Protein AF-0000000072248152 (afdb_homodimer)

Radius of gyration: 20.62 Å; Cα contacts (8 Å, |Δi|>4): 781; chains: 2; bounding box: 46×58×45 Å

Structure (mmCIF, N/CA/C/O backbone):
data_AF-0000000072248152-model_v1
#
loop_
_entity.id
_entity.type
_entity.pdbx_description
1 polymer Isochorismatase
#
loop_
_atom_site.group_PDB
_atom_site.id
_atom_site.type_symbol
_atom_site.label_atom_id
_atom_site.label_alt_id
_atom_site.label_comp_id
_atom_site.label_asym_id
_atom_site.label_entity_id
_atom_site.label_seq_id
_atom_site.pdbx_PDB_ins_code
_atom_site.Cartn_x
_atom_site.Cartn_y
_atom_site.Cartn_z
_atom_site.occupancy
_atom_site.B_iso_or_equiv
_atom_site.auth_seq_id
_atom_site.auth_comp_id
_atom_site.auth_asym_id
_atom_site.auth_atom_id
_atom_site.pdbx_PDB_model_num
ATOM 1 N N . MET A 1 1 ? -16.422 9.117 18.922 1 86.06 1 MET A N 1
ATOM 2 C CA . MET A 1 1 ? -15.109 8.594 18.562 1 86.06 1 MET A CA 1
ATOM 3 C C . MET A 1 1 ? -14.055 9.688 18.609 1 86.06 1 MET A C 1
ATOM 5 O O . MET A 1 1 ? -14.297 10.812 18.156 1 86.06 1 MET A O 1
ATOM 9 N N . LYS A 1 2 ? -12.922 9.43 19.281 1 96.31 2 LYS A N 1
ATOM 10 C CA . LYS A 1 2 ? -11.891 10.453 19.375 1 96.31 2 LYS A CA 1
ATOM 11 C C . LYS A 1 2 ? -11 10.445 18.141 1 96.31 2 LYS A C 1
ATOM 13 O O . LYS A 1 2 ? -10.531 9.391 17.703 1 96.31 2 LYS A O 1
ATOM 18 N N . GLN A 1 3 ? -10.773 11.641 17.609 1 98.06 3 GLN A N 1
ATOM 19 C CA . GLN A 1 3 ? -10.055 11.781 16.344 1 98.06 3 GLN A CA 1
ATOM 20 C C . GLN A 1 3 ? -8.688 12.414 16.562 1 98.06 3 GLN A C 1
ATOM 22 O O . GLN A 1 3 ? -8.492 13.164 17.531 1 98.06 3 GLN A O 1
ATOM 27 N N . ALA A 1 4 ? -7.812 12.094 15.703 1 98.75 4 ALA A N 1
ATOM 28 C CA . ALA A 1 4 ? -6.559 12.828 15.555 1 98.75 4 ALA A CA 1
ATOM 29 C C . ALA A 1 4 ? -6.27 13.133 14.094 1 98.75 4 ALA A C 1
ATOM 31 O O . ALA A 1 4 ? -6.605 12.344 13.203 1 98.75 4 ALA A O 1
ATOM 32 N N . LEU A 1 5 ? -5.711 14.289 13.883 1 98.88 5 LEU A N 1
ATOM 33 C CA . LEU A 1 5 ? -5.184 14.625 12.562 1 98.88 5 LEU A CA 1
ATOM 34 C C . LEU A 1 5 ? -3.746 14.141 12.414 1 98.88 5 LEU A C 1
ATOM 36 O O . LEU A 1 5 ? -2.902 14.406 13.273 1 98.88 5 LEU A O 1
ATOM 40 N N . LEU A 1 6 ? -3.527 13.367 11.445 1 98.94 6 LEU A N 1
ATOM 41 C CA . LEU A 1 6 ? -2.182 12.914 11.117 1 98.94 6 LEU A CA 1
ATOM 42 C C . LEU A 1 6 ? -1.659 13.617 9.867 1 98.94 6 LEU A C 1
ATOM 44 O O . LEU A 1 6 ? -2.248 13.5 8.789 1 98.94 6 LEU A O 1
ATOM 48 N N . VAL A 1 7 ? -0.597 14.367 9.961 1 99 7 VAL A N 1
ATOM 49 C CA . VAL A 1 7 ? 0.037 15.109 8.883 1 99 7 VAL A CA 1
ATOM 50 C C . VAL A 1 7 ? 1.366 14.453 8.516 1 99 7 VAL A C 1
ATOM 52 O O . VAL A 1 7 ? 2.373 14.656 9.195 1 99 7 VAL A O 1
ATOM 55 N N . ILE A 1 8 ? 1.354 13.773 7.387 1 98.94 8 ILE A N 1
ATOM 56 C CA . ILE A 1 8 ? 2.482 12.914 7.055 1 98.94 8 ILE A CA 1
ATOM 57 C C . ILE A 1 8 ? 3.428 13.641 6.105 1 98.94 8 ILE A C 1
ATOM 59 O O . ILE A 1 8 ? 3.061 13.938 4.965 1 98.94 8 ILE A O 1
ATOM 63 N N . ASP A 1 9 ? 4.586 13.906 6.496 1 98.88 9 ASP A N 1
ATOM 64 C CA . ASP A 1 9 ? 5.75 14.242 5.684 1 98.88 9 ASP A CA 1
ATOM 65 C C . ASP A 1 9 ? 5.523 15.539 4.906 1 98.88 9 ASP A C 1
ATOM 67 O O . ASP A 1 9 ? 5.875 15.625 3.727 1 98.88 9 ASP A O 1
ATOM 71 N N . VAL A 1 10 ? 4.844 16.516 5.48 1 98.94 10 VAL A N 1
ATOM 72 C CA . VAL A 1 10 ? 4.773 17.828 4.848 1 98.94 10 VAL A CA 1
ATOM 73 C C . VAL A 1 10 ? 6.07 18.594 5.102 1 98.94 10 VAL A C 1
ATOM 75 O O . VAL A 1 10 ? 6.148 19.406 6.023 1 98.94 10 VAL A O 1
ATOM 78 N N . GLN A 1 11 ? 7.016 18.297 4.242 1 98.94 11 GLN A N 1
ATOM 79 C CA . GLN A 1 11 ? 8.391 18.75 4.445 1 98.94 11 GLN A CA 1
ATOM 80 C C . GLN A 1 11 ? 8.898 19.531 3.24 1 98.94 11 GLN A C 1
ATOM 82 O O . GLN A 1 11 ? 8.406 19.359 2.125 1 98.94 11 GLN A O 1
ATOM 87 N N . ASN A 1 12 ? 9.914 20.281 3.432 1 98.88 12 ASN A N 1
ATOM 88 C CA . ASN A 1 12 ? 10.359 21.281 2.475 1 98.88 12 ASN A CA 1
ATOM 89 C C . ASN A 1 12 ? 10.766 20.641 1.147 1 98.88 12 ASN A C 1
ATOM 91 O O . ASN A 1 12 ? 10.547 21.234 0.083 1 98.88 12 ASN A O 1
ATOM 95 N N . ASP A 1 13 ? 11.344 19.5 1.136 1 98.94 13 ASP A N 1
ATOM 96 C CA . ASP A 1 13 ? 11.867 18.875 -0.077 1 98.94 13 ASP A CA 1
ATOM 97 C C . ASP A 1 13 ? 10.742 18.562 -1.062 1 98.94 13 ASP A C 1
ATOM 99 O O . ASP A 1 13 ? 10.992 18.328 -2.244 1 98.94 13 ASP A O 1
ATOM 103 N N . TYR A 1 14 ? 9.477 18.547 -0.617 1 98.94 14 TYR A N 1
ATOM 104 C CA . TYR A 1 14 ? 8.359 18.203 -1.49 1 98.94 14 TYR A CA 1
ATOM 105 C C . TYR A 1 14 ? 7.816 19.438 -2.195 1 98.94 14 TYR A C 1
ATOM 107 O O . TYR A 1 14 ? 6.93 19.328 -3.049 1 98.94 14 TYR A O 1
ATOM 115 N N . PHE A 1 15 ? 8.32 20.594 -1.873 1 98.81 15 PHE A N 1
ATOM 116 C CA . PHE A 1 15 ? 7.824 21.859 -2.404 1 98.81 15 PHE A CA 1
ATOM 117 C C . PHE A 1 15 ? 8.805 22.438 -3.406 1 98.81 15 PHE A C 1
ATOM 119 O O . PHE A 1 15 ? 9.812 21.812 -3.74 1 98.81 15 PHE A O 1
ATOM 126 N N . LYS A 1 16 ? 8.422 23.609 -3.953 1 98.19 16 LYS A N 1
ATOM 127 C CA . LYS A 1 16 ? 9.219 24.25 -4.992 1 98.19 16 LYS A CA 1
ATOM 128 C C . LYS A 1 16 ? 10.688 24.344 -4.582 1 98.19 16 LYS A C 1
ATOM 130 O O . LYS A 1 16 ? 11 24.766 -3.463 1 98.19 16 LYS A O 1
ATOM 135 N N . ASN A 1 17 ? 11.625 23.891 -5.473 1 97.44 17 ASN A N 1
ATOM 136 C CA . ASN A 1 17 ? 13.07 23.938 -5.301 1 97.44 17 ASN A CA 1
ATOM 137 C C . ASN A 1 17 ? 13.555 22.859 -4.332 1 97.44 17 ASN A C 1
ATOM 139 O O . ASN A 1 17 ? 14.719 22.859 -3.936 1 97.44 17 ASN A O 1
ATOM 143 N N . GLY A 1 18 ? 12.641 22.031 -3.842 1 98.44 18 GLY A N 1
ATOM 144 C CA . GLY A 1 18 ? 13.047 20.891 -3.041 1 98.44 18 GLY A CA 1
ATOM 145 C C . GLY A 1 18 ? 13.625 19.766 -3.869 1 98.44 18 GLY A C 1
ATOM 146 O O . GLY A 1 18 ? 13.469 19.734 -5.09 1 98.44 18 GLY A O 1
ATOM 147 N N . LYS A 1 19 ? 14.211 18.828 -3.264 1 98.38 19 LYS A N 1
ATOM 148 C CA . LYS A 1 19 ? 14.93 17.766 -3.951 1 98.38 19 LYS A CA 1
ATOM 149 C C . LYS A 1 19 ? 13.969 16.703 -4.492 1 98.38 19 LYS A C 1
ATOM 151 O O . LYS A 1 19 ? 14.359 15.844 -5.277 1 98.38 19 LYS A O 1
ATOM 156 N N . MET 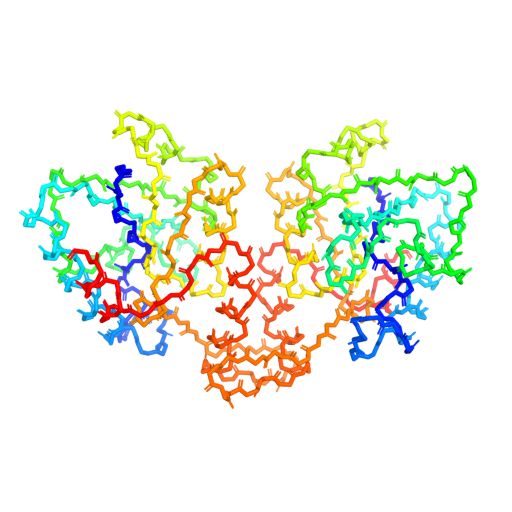A 1 20 ? 12.672 16.797 -4.109 1 98.38 20 MET A N 1
ATOM 157 C CA . MET A 1 20 ? 11.625 15.883 -4.547 1 98.38 20 MET A CA 1
ATOM 158 C C . MET A 1 20 ? 10.305 16.625 -4.754 1 98.38 20 MET A C 1
ATOM 160 O O . MET A 1 20 ? 9.281 16.25 -4.176 1 98.38 20 MET A O 1
ATOM 164 N N . GLU A 1 21 ? 10.344 17.547 -5.59 1 98.62 21 GLU A N 1
ATOM 165 C CA . GLU A 1 21 ? 9.164 18.375 -5.828 1 98.62 21 GLU A CA 1
ATOM 166 C C . GLU A 1 21 ? 7.984 17.531 -6.301 1 98.62 21 GLU A C 1
ATOM 168 O O . GLU A 1 21 ? 8.133 16.688 -7.195 1 98.62 21 GLU A O 1
ATOM 173 N N . LEU A 1 22 ? 6.809 17.75 -5.699 1 98.81 22 LEU A N 1
ATOM 174 C CA . LEU A 1 22 ? 5.578 17.047 -6.062 1 98.81 22 LEU A CA 1
ATOM 175 C C . LEU A 1 22 ? 4.695 17.922 -6.945 1 98.81 22 LEU A C 1
ATOM 177 O O . LEU A 1 22 ? 5.059 19.062 -7.258 1 98.81 22 LEU A O 1
ATOM 181 N N . VAL A 1 23 ? 3.621 17.391 -7.395 1 98.75 23 VAL A N 1
ATOM 182 C CA . VAL A 1 23 ? 2.609 18.125 -8.133 1 98.75 23 VAL A CA 1
ATOM 183 C C . VAL A 1 23 ? 1.479 18.547 -7.195 1 98.75 23 VAL A C 1
ATOM 185 O O . VAL A 1 23 ? 0.836 17.688 -6.578 1 98.75 23 VAL A O 1
ATOM 188 N N . GLY A 1 24 ? 1.277 19.781 -6.941 1 98.31 24 GLY A N 1
ATOM 189 C CA . GLY A 1 24 ? 0.16 20.312 -6.172 1 98.31 24 GLY A CA 1
ATOM 190 C C . GLY A 1 24 ? 0.404 20.281 -4.676 1 98.31 24 GLY A C 1
ATOM 191 O O . GLY A 1 24 ? -0.538 20.156 -3.891 1 98.31 24 GLY A O 1
ATOM 192 N N . PRO A 1 25 ? 1.669 20.328 -4.238 1 98.88 25 PRO A N 1
ATOM 193 C CA . PRO A 1 25 ? 1.894 20.281 -2.791 1 98.88 25 PRO A CA 1
ATOM 194 C C . PRO A 1 25 ? 1.346 21.5 -2.068 1 98.88 25 PRO A C 1
ATOM 196 O O . PRO A 1 25 ? 0.905 21.406 -0.92 1 98.88 25 PRO A O 1
ATOM 199 N N . ASP A 1 26 ? 1.324 22.672 -2.734 1 98.88 26 ASP A N 1
ATOM 200 C CA . ASP A 1 26 ? 0.817 23.891 -2.115 1 98.88 26 ASP A CA 1
ATOM 201 C C . ASP A 1 26 ? -0.694 23.812 -1.91 1 98.88 26 ASP A C 1
ATOM 203 O O . ASP A 1 26 ? -1.213 24.281 -0.895 1 98.88 26 ASP A O 1
ATOM 207 N N . GLN A 1 27 ? -1.378 23.266 -2.867 1 98.75 27 GLN A N 1
ATOM 208 C CA . GLN A 1 27 ? -2.818 23.078 -2.73 1 98.75 27 GLN A CA 1
ATOM 209 C C . GLN A 1 27 ? -3.146 22.125 -1.581 1 98.75 27 GLN A C 1
ATOM 211 O O . GLN A 1 27 ? -4.07 22.375 -0.804 1 98.75 27 GLN A O 1
ATOM 216 N N . ALA A 1 28 ? -2.402 21.047 -1.486 1 98.94 28 ALA A N 1
ATOM 217 C CA . ALA A 1 28 ? -2.584 20.109 -0.38 1 98.94 28 ALA A CA 1
ATOM 218 C C . ALA A 1 28 ? -2.318 20.781 0.961 1 98.94 28 ALA A C 1
ATOM 220 O O . ALA A 1 28 ? -3.074 20.609 1.917 1 98.94 28 ALA A O 1
ATOM 221 N N . LEU A 1 29 ? -1.252 21.578 1.001 1 98.94 29 LEU A N 1
ATOM 222 C CA . LEU A 1 29 ? -0.882 22.297 2.219 1 98.94 29 LEU A CA 1
ATOM 223 C C . LEU A 1 29 ? -1.992 23.25 2.65 1 98.94 29 LEU A C 1
ATOM 225 O O . LEU A 1 29 ? -2.289 23.359 3.842 1 98.94 29 LEU A O 1
ATOM 229 N N . ASP A 1 30 ? -2.586 23.906 1.696 1 98.88 30 ASP A N 1
ATOM 230 C CA . ASP A 1 30 ? -3.68 24.812 2.006 1 98.88 30 ASP A CA 1
ATOM 231 C C . ASP A 1 30 ? -4.828 24.094 2.703 1 98.88 30 ASP A C 1
ATOM 233 O O . ASP A 1 30 ? -5.395 24.594 3.674 1 98.88 30 ASP A O 1
ATOM 237 N N . LYS A 1 31 ? -5.168 22.938 2.229 1 98.94 31 LYS A N 1
ATOM 238 C CA . LYS A 1 31 ? -6.223 22.125 2.844 1 98.94 31 LYS A CA 1
ATOM 239 C C . LYS A 1 31 ? -5.797 21.625 4.223 1 98.94 31 LYS A C 1
ATOM 241 O O . LYS A 1 31 ? -6.605 21.609 5.156 1 98.94 31 LYS A O 1
ATOM 246 N N . ILE A 1 32 ? -4.551 21.266 4.352 1 98.94 32 ILE A N 1
ATOM 247 C CA . ILE A 1 32 ? -4.035 20.781 5.625 1 98.94 32 ILE A CA 1
ATOM 248 C C . ILE A 1 32 ? -4.129 21.891 6.676 1 98.94 32 ILE A C 1
ATOM 250 O O . ILE A 1 32 ? -4.531 21.641 7.812 1 98.94 32 ILE A O 1
ATOM 254 N N . LYS A 1 33 ? -3.797 23.094 6.262 1 98.88 33 LYS A N 1
ATOM 255 C CA . LYS A 1 33 ? -3.873 24.219 7.18 1 98.88 33 LYS A CA 1
ATOM 256 C C . LYS A 1 33 ? -5.305 24.453 7.652 1 98.88 33 LYS A C 1
ATOM 258 O O . LYS A 1 33 ? -5.535 24.797 8.812 1 98.88 33 LYS A O 1
ATOM 263 N N . GLN A 1 34 ? -6.246 24.25 6.77 1 98.81 34 GLN A N 1
ATOM 264 C CA . GLN A 1 34 ? -7.652 24.344 7.156 1 98.81 34 GLN A CA 1
ATOM 265 C C . GLN A 1 34 ? -8.008 23.281 8.188 1 98.81 34 GLN A C 1
ATOM 267 O O . GLN A 1 34 ? -8.711 23.562 9.164 1 98.81 34 GLN A O 1
ATOM 272 N N . LEU A 1 35 ? -7.539 22.109 7.984 1 98.88 35 LEU A N 1
ATOM 273 C CA . LEU A 1 35 ? -7.816 21.016 8.906 1 98.88 35 LEU A CA 1
ATOM 274 C C . LEU A 1 35 ? -7.117 21.234 10.242 1 98.88 35 LEU A C 1
ATOM 276 O O . LEU A 1 35 ? -7.688 20.969 11.305 1 98.88 35 LEU A O 1
ATOM 280 N N . GLU A 1 36 ? -5.883 21.75 10.156 1 98.75 36 GLU A N 1
ATOM 281 C CA . GLU A 1 36 ? -5.191 22.109 11.391 1 98.75 36 GLU A CA 1
ATOM 282 C C . GLU A 1 36 ? -6.004 23.094 12.219 1 98.75 36 GLU A C 1
ATOM 284 O O . GLU A 1 36 ? -6.137 22.938 13.43 1 98.75 36 GLU A O 1
ATOM 289 N N . GLN A 1 37 ? -6.445 24.109 11.531 1 98.38 37 GLN A N 1
ATOM 290 C CA . GLN A 1 37 ? -7.242 25.125 12.219 1 98.38 37 GLN A CA 1
ATOM 291 C C . GLN A 1 37 ? -8.438 24.484 12.922 1 98.38 37 GLN A C 1
ATOM 293 O O . GLN A 1 37 ? -8.711 24.781 14.086 1 98.38 37 GLN A O 1
ATOM 298 N N . TYR A 1 38 ? -9.172 23.641 12.25 1 98.5 38 TYR A N 1
ATOM 299 C CA . TYR A 1 38 ? -10.328 22.953 12.805 1 98.5 38 TYR A CA 1
ATOM 300 C C . TYR A 1 38 ? -9.945 22.141 14.039 1 98.5 38 TYR A C 1
ATOM 302 O O . TYR A 1 38 ? -10.602 22.234 15.078 1 98.5 38 TYR A O 1
ATOM 310 N N . PHE A 1 39 ? -8.914 21.312 13.969 1 98.31 39 PHE A N 1
ATOM 311 C CA . PHE A 1 39 ? -8.516 20.438 15.062 1 98.31 39 PHE A CA 1
ATOM 312 C C . PHE A 1 39 ? -8.016 21.25 16.25 1 98.31 39 PHE A C 1
ATOM 314 O O . PHE A 1 39 ? -8.289 20.922 17.406 1 98.31 39 PHE A O 1
ATOM 321 N N . ASN A 1 40 ? -7.281 22.328 15.961 1 97.25 40 ASN A N 1
ATOM 322 C CA . ASN A 1 40 ? -6.84 23.219 17.031 1 97.25 40 ASN A CA 1
ATOM 323 C C . ASN A 1 40 ? -8.023 23.844 17.766 1 97.25 40 ASN A C 1
ATOM 325 O O . ASN A 1 40 ? -8.055 23.875 18.984 1 97.25 40 ASN A O 1
ATOM 329 N N . GLU A 1 41 ? -8.953 24.297 16.984 1 97.19 41 GLU A N 1
ATOM 330 C CA . GLU A 1 41 ? -10.125 24.938 17.562 1 97.19 41 GLU A CA 1
ATOM 331 C C . GLU A 1 41 ? -10.914 23.969 18.438 1 97.19 41 GLU A C 1
ATOM 333 O O . GLU A 1 41 ? -11.508 24.375 19.438 1 97.19 41 GLU A O 1
ATOM 338 N N . LYS A 1 42 ? -10.859 22.719 18.125 1 96.75 42 LYS A N 1
ATOM 339 C CA . LYS A 1 42 ? -11.602 21.703 18.859 1 96.75 42 LYS A CA 1
ATOM 340 C C . LYS A 1 42 ? -10.734 21.062 19.938 1 96.75 42 LYS A C 1
ATOM 342 O O . LYS A 1 42 ? -11.203 20.188 20.672 1 96.75 42 LYS A O 1
ATOM 347 N N . ASN A 1 43 ? -9.523 21.484 20.016 1 96.12 43 ASN A N 1
ATOM 348 C CA . ASN A 1 43 ? -8.562 20.938 20.969 1 96.12 43 ASN A CA 1
ATOM 349 C C . ASN A 1 43 ? -8.383 19.438 20.766 1 96.12 43 ASN A C 1
ATOM 351 O O . ASN A 1 43 ? -8.398 18.672 21.734 1 96.12 43 ASN A O 1
ATOM 355 N N . LEU A 1 44 ? -8.406 19.016 19.562 1 96.88 44 LEU A N 1
ATOM 356 C CA . LEU A 1 44 ? -8.125 17.625 19.188 1 96.88 44 LEU A CA 1
ATOM 357 C C . LEU A 1 44 ? -6.66 17.469 18.766 1 96.88 44 LEU A C 1
ATOM 359 O O . LEU A 1 44 ? -6.051 18.406 18.25 1 96.88 44 LEU A O 1
ATOM 363 N N . PRO A 1 45 ? -6.102 16.328 18.969 1 97.94 45 PRO A N 1
ATOM 364 C CA . PRO A 1 45 ? -4.668 16.156 18.719 1 97.94 45 PRO A CA 1
ATOM 365 C C . PRO A 1 45 ? -4.305 16.234 17.25 1 97.94 45 PRO A C 1
ATOM 367 O O . PRO A 1 45 ? -5.051 15.742 16.391 1 97.94 45 PRO A O 1
ATOM 370 N N . ILE A 1 46 ? -3.246 16.875 17 1 98.69 46 ILE A N 1
ATOM 371 C CA . ILE A 1 46 ? -2.572 16.859 15.703 1 98.69 46 ILE A CA 1
ATOM 372 C C . ILE A 1 46 ? -1.193 16.219 15.844 1 98.69 46 ILE A C 1
ATOM 374 O O . ILE A 1 46 ? -0.404 16.625 16.703 1 98.69 46 ILE A O 1
ATOM 378 N N . ILE A 1 47 ? -0.941 15.242 15.062 1 98.88 47 ILE A N 1
ATOM 379 C CA . ILE A 1 47 ? 0.34 14.547 15.062 1 98.88 47 ILE A CA 1
ATOM 380 C C . ILE A 1 47 ? 1.043 14.75 13.727 1 98.88 47 ILE A C 1
ATOM 382 O O . ILE A 1 47 ? 0.468 14.484 12.664 1 98.88 47 ILE A O 1
ATOM 386 N N . TYR A 1 48 ? 2.24 15.242 13.789 1 98.94 48 TYR A N 1
ATOM 387 C CA . TYR A 1 48 ? 3.066 15.422 12.602 1 98.94 48 TYR A CA 1
ATOM 388 C C . TYR A 1 48 ? 4.082 14.297 12.461 1 98.94 48 TYR A C 1
ATOM 390 O O . TYR A 1 48 ? 4.703 13.891 13.438 1 98.94 48 TYR A O 1
ATOM 398 N N . VAL A 1 49 ? 4.195 13.766 11.258 1 98.94 49 VAL A N 1
ATOM 399 C CA . VAL A 1 49 ? 5.211 12.766 10.961 1 98.94 49 VAL A CA 1
ATOM 400 C C . VAL A 1 49 ? 6.328 13.391 10.133 1 98.94 49 VAL A C 1
ATOM 402 O O . VAL A 1 49 ? 6.062 14.086 9.148 1 98.94 49 VAL A O 1
ATOM 405 N N . GLN A 1 50 ? 7.488 13.227 10.531 1 98.88 50 GLN A N 1
ATOM 406 C CA . GLN A 1 50 ? 8.672 13.695 9.82 1 98.88 50 GLN A CA 1
ATOM 407 C C . GLN A 1 50 ? 9.555 12.523 9.391 1 98.88 50 GLN A C 1
ATOM 409 O O . GLN A 1 50 ? 9.977 11.719 10.227 1 98.88 50 GLN A O 1
ATOM 414 N N . HIS A 1 51 ? 9.82 12.406 8.109 1 98.94 51 HIS A N 1
ATOM 415 C CA . HIS A 1 51 ? 10.695 11.383 7.551 1 98.94 51 HIS A CA 1
ATOM 416 C C . HIS A 1 51 ? 12.141 11.875 7.461 1 98.94 51 HIS A C 1
ATOM 418 O O . HIS A 1 51 ? 12.406 12.938 6.887 1 98.94 51 HIS A O 1
ATOM 424 N N . ILE A 1 52 ? 13.062 11.164 8 1 98.81 52 ILE A N 1
ATOM 425 C CA . ILE A 1 52 ? 14.461 11.562 7.977 1 98.81 52 ILE A CA 1
ATOM 426 C C . ILE A 1 52 ? 15.305 10.453 7.348 1 98.81 52 ILE A C 1
ATOM 428 O O . ILE A 1 52 ? 15.234 9.297 7.773 1 98.81 52 ILE A O 1
ATOM 432 N N . ASN A 1 53 ? 16.047 10.789 6.363 1 98.69 53 ASN A N 1
ATOM 433 C CA . ASN A 1 53 ? 16.969 9.875 5.699 1 98.69 53 ASN A CA 1
ATOM 434 C C . ASN A 1 53 ? 18.422 10.211 6.027 1 98.69 53 ASN A C 1
ATOM 436 O O . ASN A 1 53 ? 18.734 11.328 6.461 1 98.69 53 ASN A O 1
ATOM 440 N N . PRO A 1 54 ? 19.281 9.266 5.812 1 98.19 54 PRO A N 1
ATOM 441 C CA . PRO A 1 54 ? 20.719 9.562 5.977 1 98.19 54 PRO A CA 1
ATOM 442 C C . PRO A 1 54 ? 21.234 10.555 4.945 1 98.19 54 PRO A C 1
ATOM 444 O O . PRO A 1 54 ? 20.578 10.812 3.938 1 98.19 54 PRO A O 1
ATOM 447 N N . PRO A 1 55 ? 22.422 11.086 5.145 1 97.5 55 PRO A N 1
ATOM 448 C CA . PRO A 1 55 ? 22.953 12.156 4.301 1 97.5 55 PRO A CA 1
ATOM 449 C C . PRO A 1 55 ? 23.156 11.734 2.85 1 97.5 55 PRO A C 1
ATOM 451 O O . PRO A 1 55 ? 23.109 12.57 1.943 1 97.5 55 PRO A O 1
ATOM 454 N N . GLN A 1 56 ? 23.297 10.469 2.598 1 97.12 56 GLN A N 1
ATOM 455 C CA . GLN A 1 56 ? 23.609 9.992 1.253 1 97.12 56 GLN A CA 1
ATOM 456 C C . GLN A 1 56 ? 22.344 9.789 0.434 1 97.12 56 GLN A C 1
ATOM 458 O O . GLN A 1 56 ? 22.406 9.516 -0.766 1 97.12 56 GLN A O 1
ATOM 463 N N . ALA A 1 57 ? 21.203 10 1.118 1 97.75 57 ALA A N 1
ATOM 464 C CA . ALA A 1 57 ? 19.938 9.766 0.43 1 97.75 57 ALA A CA 1
ATOM 465 C C . ALA A 1 57 ? 19.641 10.875 -0.579 1 97.75 57 ALA A C 1
ATOM 467 O O . ALA A 1 57 ? 20.312 11.906 -0.584 1 97.75 57 ALA A O 1
ATOM 468 N N . SER A 1 58 ? 18.703 10.641 -1.419 1 97.75 58 SER A N 1
ATOM 469 C CA . SER A 1 58 ? 18.375 11.57 -2.496 1 97.75 58 SER A CA 1
ATOM 470 C C . SER A 1 58 ? 17.594 12.766 -1.974 1 97.75 58 SER A C 1
ATOM 472 O O . SER A 1 58 ? 17.625 13.844 -2.574 1 97.75 58 SER A O 1
ATOM 474 N N . PHE A 1 59 ? 16.844 12.617 -0.995 1 98.44 59 PHE A N 1
ATOM 475 C CA . PHE A 1 59 ? 16.078 13.703 -0.383 1 98.44 59 PHE A CA 1
ATOM 476 C C . PHE A 1 59 ? 15.789 13.398 1.083 1 98.44 59 PHE A C 1
ATOM 478 O O . PHE A 1 59 ? 16.094 12.312 1.571 1 98.44 59 PHE A O 1
ATOM 485 N N . PHE A 1 60 ? 15.258 14.422 1.844 1 98.69 60 PHE A N 1
ATOM 486 C CA . PHE A 1 60 ? 15 14.328 3.275 1 98.69 60 PHE A CA 1
ATOM 487 C C . PHE A 1 60 ? 16.266 13.969 4.031 1 98.69 60 PHE A C 1
ATOM 489 O O . PHE A 1 60 ? 16.234 13.172 4.977 1 98.69 60 PHE A O 1
ATOM 496 N N . GLN A 1 61 ? 17.344 14.516 3.566 1 98.44 61 GLN A N 1
ATOM 497 C CA . GLN A 1 61 ? 18.609 14.258 4.234 1 98.44 61 GLN A CA 1
ATOM 498 C C . GLN A 1 61 ? 18.656 14.922 5.605 1 98.44 61 GLN A C 1
ATOM 500 O O . GLN A 1 61 ? 18.312 16.094 5.746 1 98.44 61 GLN A O 1
ATOM 505 N N . GLU A 1 62 ? 19.125 14.18 6.5 1 98.25 62 GLU A N 1
ATOM 506 C CA . GLU A 1 62 ? 19.281 14.758 7.832 1 98.25 62 GLU A CA 1
ATOM 507 C C . GLU A 1 62 ? 20.156 16 7.789 1 98.25 62 GLU A C 1
ATOM 509 O O . GLU A 1 62 ? 21.094 16.094 6.984 1 98.25 62 GLU A O 1
ATOM 514 N N . ASN A 1 63 ? 19.797 17.031 8.602 1 97.25 63 ASN A N 1
ATOM 515 C CA . ASN A 1 63 ? 20.578 18.234 8.797 1 97.25 63 ASN A CA 1
ATOM 516 C C . ASN A 1 63 ? 20.5 19.156 7.574 1 97.25 63 ASN A C 1
ATOM 518 O O . ASN A 1 63 ? 21.453 19.906 7.293 1 97.25 63 ASN A O 1
ATOM 522 N N . THR A 1 64 ? 19.547 19 6.77 1 98.25 64 THR A N 1
ATOM 523 C CA . THR A 1 64 ? 19.266 19.938 5.684 1 98.25 64 THR A CA 1
ATOM 524 C C . THR A 1 64 ? 17.922 20.625 5.887 1 98.25 64 THR A C 1
ATOM 526 O O . THR A 1 64 ? 17.109 20.172 6.684 1 98.25 64 THR A O 1
ATOM 529 N N . ASP A 1 65 ? 17.734 21.719 5.215 1 98.25 65 ASP A N 1
ATOM 530 C CA . ASP A 1 65 ? 16.438 22.406 5.246 1 98.25 65 ASP A CA 1
ATOM 531 C C . ASP A 1 65 ? 15.336 21.531 4.652 1 98.25 65 ASP A C 1
ATOM 533 O O . ASP A 1 65 ? 14.18 21.641 5.055 1 98.25 65 ASP A O 1
ATOM 537 N N . GLY A 1 66 ? 15.719 20.641 3.748 1 98.69 66 GLY A N 1
ATOM 538 C CA . GLY A 1 66 ? 14.766 19.812 3.029 1 98.69 66 GLY A CA 1
ATOM 539 C C . GLY A 1 66 ? 13.969 18.891 3.938 1 98.69 66 GLY A C 1
ATOM 540 O O . GLY A 1 66 ? 12.812 18.578 3.654 1 98.69 66 GLY A O 1
ATOM 541 N N . VAL A 1 67 ? 14.594 18.484 5.047 1 98.62 67 VAL A N 1
ATOM 542 C CA . VAL A 1 67 ? 14 17.469 5.91 1 98.62 67 VAL A CA 1
ATOM 543 C C . VAL A 1 67 ? 13.062 18.125 6.914 1 98.62 67 VAL A C 1
ATOM 545 O O . VAL A 1 67 ? 12.234 17.453 7.539 1 98.62 67 VAL A O 1
ATOM 548 N N . LEU A 1 68 ? 13.062 19.453 7.023 1 98.44 68 LEU A N 1
ATOM 549 C CA . LEU A 1 68 ? 12.258 20.156 8.008 1 98.44 68 LEU A CA 1
ATOM 550 C C . LEU A 1 68 ? 10.781 20.172 7.605 1 98.44 68 LEU A C 1
ATOM 552 O O . LEU A 1 68 ? 10.469 20.234 6.414 1 98.44 68 LEU A O 1
ATOM 556 N N . LEU A 1 69 ? 9.922 20.094 8.609 1 98.62 69 LEU A N 1
ATOM 557 C CA . LEU A 1 69 ? 8.5 20.328 8.359 1 98.62 69 LEU A CA 1
ATOM 558 C C . LEU A 1 69 ? 8.273 21.703 7.754 1 98.62 69 LEU A C 1
ATOM 560 O O . LEU A 1 69 ? 8.938 22.672 8.133 1 98.62 69 LEU A O 1
ATOM 564 N N . HIS A 1 70 ? 7.352 21.766 6.855 1 98.81 70 HIS A N 1
ATOM 565 C CA . HIS A 1 70 ? 7.066 23.047 6.199 1 98.81 70 HIS A CA 1
ATOM 566 C C . HIS A 1 70 ? 6.727 24.125 7.219 1 98.81 70 HIS A C 1
ATOM 568 O O . HIS A 1 70 ? 5.945 23.891 8.141 1 98.81 70 HIS A O 1
ATOM 574 N N . PRO A 1 71 ? 7.207 25.297 7.062 1 98.12 71 PRO A N 1
ATOM 575 C CA . PRO A 1 71 ? 7.086 26.328 8.094 1 98.12 71 PRO A CA 1
ATOM 576 C C . PRO A 1 71 ? 5.656 26.859 8.234 1 98.12 71 PRO A C 1
ATOM 578 O O . PRO A 1 71 ? 5.332 27.516 9.219 1 98.12 71 PRO A O 1
ATOM 581 N N . GLU A 1 72 ? 4.789 26.594 7.262 1 98.5 72 GLU A N 1
ATOM 582 C CA . GLU A 1 72 ? 3.426 27.109 7.344 1 98.5 72 GLU A CA 1
ATOM 583 C C . GLU A 1 72 ? 2.541 26.188 8.18 1 98.5 72 GLU A C 1
ATOM 585 O O . GLU A 1 72 ? 1.398 26.531 8.492 1 98.5 72 GLU A O 1
ATOM 590 N N . LEU A 1 73 ? 3.059 25.016 8.5 1 98.69 73 LEU A N 1
ATOM 591 C CA . LEU A 1 73 ? 2.309 24.156 9.414 1 98.69 73 LEU A CA 1
ATOM 592 C C . LEU A 1 73 ? 2.223 24.797 10.797 1 98.69 73 LEU A C 1
ATOM 594 O O . LEU A 1 73 ? 3.078 25.609 11.172 1 98.69 73 LEU A O 1
ATOM 598 N N . SER A 1 74 ? 1.28 24.391 11.531 1 97 74 SER A N 1
ATOM 599 C CA . SER A 1 74 ? 1.106 24.906 12.883 1 97 74 SER A CA 1
ATOM 600 C C . SER A 1 74 ? 2.057 24.219 13.859 1 97 74 SER A C 1
ATOM 602 O O . SER A 1 74 ? 2.068 24.547 15.047 1 97 74 SER A O 1
ATOM 604 N N . ALA A 1 75 ? 2.879 23.375 13.367 1 95.38 75 ALA A N 1
ATOM 605 C CA . ALA A 1 75 ? 3.771 22.594 14.219 1 95.38 75 ALA A CA 1
ATOM 606 C C . ALA A 1 75 ? 4.777 23.484 14.938 1 95.38 75 ALA A C 1
ATOM 608 O O . ALA A 1 75 ? 5.398 24.359 14.32 1 95.38 75 ALA A O 1
ATOM 609 N N . GLY A 1 76 ? 4.918 23.297 16.219 1 91.06 76 GLY A N 1
ATOM 610 C CA . GLY A 1 76 ? 5.887 24 17.047 1 91.06 76 GLY A CA 1
ATOM 611 C C . GLY A 1 76 ? 6.559 23.094 18.062 1 91.06 76 GLY A C 1
ATOM 612 O O . GLY A 1 76 ? 6.59 21.875 17.891 1 91.06 76 GLY A O 1
ATOM 613 N N . SER A 1 77 ? 7.137 23.641 19.062 1 90.19 77 SER A N 1
ATOM 614 C CA . SER A 1 77 ? 7.945 22.922 20.047 1 90.19 77 SER A CA 1
ATOM 615 C C . SER A 1 77 ? 7.082 22 20.891 1 90.19 77 SER A C 1
ATOM 617 O O . SER A 1 77 ? 7.555 20.969 21.375 1 90.19 77 SER A O 1
ATOM 619 N N . ASP A 1 78 ? 5.844 22.219 20.984 1 92.69 78 ASP A N 1
ATOM 620 C CA . ASP A 1 78 ? 4.965 21.438 21.859 1 92.69 78 ASP A CA 1
ATOM 621 C C . ASP A 1 78 ? 4.109 20.469 21.062 1 92.69 78 ASP A C 1
ATOM 623 O O . ASP A 1 78 ? 3.285 19.75 21.625 1 92.69 78 ASP A O 1
ATOM 627 N N . SER A 1 79 ? 4.312 20.484 19.828 1 96.69 79 SER A N 1
ATOM 628 C CA . SER A 1 79 ? 3.506 19.625 18.969 1 96.69 79 SER A CA 1
ATOM 629 C C . SER A 1 79 ? 3.945 18.156 19.094 1 96.69 79 SER A C 1
ATOM 631 O O . SER A 1 79 ? 5.074 17.875 19.5 1 96.69 79 SER A O 1
ATOM 633 N N . LEU A 1 80 ? 3.035 17.266 18.844 1 98 80 LEU A N 1
ATOM 634 C CA . LEU A 1 80 ? 3.354 15.844 18.734 1 98 80 LEU A CA 1
ATOM 635 C C . LEU A 1 80 ? 4.02 15.531 17.406 1 98 80 LEU A C 1
ATOM 637 O O . LEU A 1 80 ? 3.383 15.617 16.359 1 98 80 LEU A O 1
ATOM 641 N N . ILE A 1 81 ? 5.281 15.227 17.453 1 98.56 81 ILE A N 1
ATOM 642 C CA . ILE A 1 81 ? 6.039 14.93 16.234 1 98.56 81 ILE A CA 1
ATOM 643 C C . ILE A 1 81 ? 6.598 13.508 16.312 1 98.56 81 ILE A C 1
ATOM 645 O O . ILE A 1 81 ? 7.23 13.141 17.312 1 98.56 81 ILE A O 1
ATOM 649 N N . VAL A 1 82 ? 6.336 12.695 15.359 1 98.75 82 VAL A N 1
ATOM 650 C CA . VAL A 1 82 ? 6.848 11.336 15.219 1 98.75 82 VAL A CA 1
ATOM 651 C C . VAL A 1 82 ? 7.887 11.289 14.102 1 98.75 82 VAL A C 1
ATOM 653 O O . VAL A 1 82 ? 7.605 11.68 12.969 1 98.75 82 VAL A O 1
ATOM 656 N N . THR A 1 83 ? 9.07 10.844 14.352 1 98.69 83 THR A N 1
ATOM 657 C CA . THR A 1 83 ? 10.109 10.656 13.344 1 98.69 83 THR A CA 1
ATOM 658 C C . THR A 1 83 ? 10.086 9.234 12.805 1 98.69 83 THR A C 1
ATOM 660 O O . THR A 1 83 ? 9.961 8.273 13.562 1 98.69 83 THR A O 1
ATOM 663 N N . LYS A 1 84 ? 10.172 9.141 11.508 1 98.75 84 LYS A N 1
ATOM 664 C CA . LYS A 1 84 ? 10.219 7.816 10.891 1 98.75 84 LYS A CA 1
ATOM 665 C C . LYS A 1 84 ? 11.352 7.719 9.875 1 98.75 84 LYS A C 1
ATOM 667 O O . LYS A 1 84 ? 11.922 8.734 9.469 1 98.75 84 LYS A O 1
ATOM 672 N N . HIS A 1 85 ? 11.617 6.445 9.391 1 98.5 85 HIS A N 1
ATOM 673 C CA . HIS A 1 85 ? 12.695 6.203 8.438 1 98.5 85 HIS A CA 1
ATOM 674 C C . HIS A 1 85 ? 12.227 5.312 7.297 1 98.5 85 HIS A C 1
ATOM 676 O O . HIS A 1 85 ? 12.992 5.023 6.371 1 98.5 85 HIS A O 1
ATOM 682 N N . TYR A 1 86 ? 11.016 4.816 7.324 1 98.44 86 TYR A N 1
ATOM 683 C CA . TYR A 1 86 ? 10.383 4 6.297 1 98.44 86 TYR A CA 1
ATOM 684 C C . TYR A 1 86 ? 9.055 4.609 5.863 1 98.44 86 TYR A C 1
ATOM 686 O O . TYR A 1 86 ? 8.484 5.445 6.57 1 98.44 86 TYR A O 1
ATOM 694 N N . PRO A 1 87 ? 8.516 4.25 4.742 1 98.75 87 PRO A N 1
ATOM 695 C CA . PRO A 1 87 ? 7.266 4.836 4.254 1 98.75 87 PRO A CA 1
ATOM 696 C C . PRO A 1 87 ? 6.109 4.672 5.238 1 98.75 87 PRO A C 1
ATOM 698 O O . PRO A 1 87 ? 5.336 5.609 5.449 1 98.75 87 PRO A O 1
ATOM 701 N N . ASN A 1 88 ? 5.996 3.537 5.879 1 98.88 88 ASN A N 1
ATOM 702 C CA . ASN A 1 88 ? 4.965 3.227 6.859 1 98.88 88 ASN A CA 1
ATOM 703 C C . ASN A 1 88 ? 5.184 3.992 8.164 1 98.88 88 ASN A C 1
ATOM 705 O O . ASN A 1 88 ? 6.105 3.688 8.922 1 98.88 88 ASN A O 1
ATOM 709 N N . SER A 1 89 ? 4.309 4.883 8.484 1 98.88 89 SER A N 1
ATOM 710 C CA . SER A 1 89 ? 4.465 5.785 9.625 1 98.88 89 SER A CA 1
ATOM 711 C C . SER A 1 89 ? 4.449 5.016 10.938 1 98.88 89 SER A C 1
ATOM 713 O O . SER A 1 89 ? 4.867 5.543 11.977 1 98.88 89 SER A O 1
ATOM 715 N N . PHE A 1 90 ? 3.99 3.785 10.93 1 98.88 90 PHE A N 1
ATOM 716 C CA . PHE A 1 90 ? 3.867 3 12.156 1 98.88 90 PHE A CA 1
ATOM 717 C C . PHE A 1 90 ? 5.094 2.117 12.352 1 98.88 90 PHE A C 1
ATOM 719 O O . PHE A 1 90 ? 5.305 1.575 13.438 1 98.88 90 PHE A O 1
ATOM 726 N N . LEU A 1 91 ? 5.848 1.88 11.258 1 98.81 91 LEU A N 1
ATOM 727 C CA . LEU A 1 91 ? 6.953 0.93 11.312 1 98.81 91 LEU A CA 1
ATOM 728 C C . LEU A 1 91 ? 8.125 1.505 12.102 1 98.81 91 LEU A C 1
ATOM 730 O O . LEU A 1 91 ? 8.734 2.488 11.688 1 98.81 91 LEU A O 1
ATOM 734 N N . GLU A 1 92 ? 8.422 0.925 13.281 1 98.62 92 GLU A N 1
ATOM 735 C CA . GLU A 1 92 ? 9.539 1.314 14.133 1 98.62 92 GLU A CA 1
ATOM 736 C C . GLU A 1 92 ? 9.406 2.766 14.586 1 98.62 92 GLU A C 1
ATOM 738 O O . GLU A 1 92 ? 10.367 3.535 14.508 1 98.62 92 GLU A O 1
ATOM 743 N N . THR A 1 93 ? 8.25 3.205 14.977 1 98.81 93 THR A N 1
ATOM 744 C CA . THR A 1 93 ? 7.961 4.523 15.531 1 98.81 93 THR A CA 1
ATOM 745 C C . THR A 1 93 ? 7.094 4.41 16.781 1 98.81 93 THR A C 1
ATOM 747 O O . THR A 1 93 ? 6.68 3.311 17.156 1 98.81 93 THR A O 1
ATOM 750 N N . ASN A 1 94 ? 6.832 5.48 17.422 1 98.69 94 ASN A N 1
ATOM 751 C CA . ASN A 1 94 ? 5.969 5.477 18.594 1 98.69 94 ASN A CA 1
ATOM 752 C C . ASN A 1 94 ? 4.562 5.961 18.266 1 98.69 94 ASN A C 1
ATOM 754 O O . ASN A 1 94 ? 3.799 6.332 19.156 1 98.69 94 ASN A O 1
ATOM 758 N N . LEU A 1 95 ? 4.207 5.98 16.984 1 98.88 95 LEU A N 1
ATOM 759 C CA . LEU A 1 95 ? 2.918 6.52 16.562 1 98.88 95 LEU A CA 1
ATOM 760 C C . LEU A 1 95 ? 1.771 5.75 17.203 1 98.88 95 LEU A C 1
ATOM 762 O O . LEU A 1 95 ? 0.846 6.352 17.75 1 98.88 95 LEU A O 1
ATOM 766 N N . ASN A 1 96 ? 1.849 4.438 17.078 1 98.75 96 ASN A N 1
ATOM 767 C CA . ASN A 1 96 ? 0.766 3.629 17.641 1 98.75 96 ASN A CA 1
ATOM 768 C C . ASN A 1 96 ? 0.616 3.85 19.141 1 98.75 96 ASN A C 1
ATOM 770 O O . ASN A 1 96 ? -0.502 3.941 19.641 1 98.75 96 ASN A O 1
ATOM 774 N N . GLU A 1 97 ? 1.696 3.895 19.859 1 98.31 97 GLU A N 1
ATOM 775 C CA . GLU A 1 97 ? 1.679 4.156 21.297 1 98.31 97 GLU A CA 1
ATOM 776 C C . GLU A 1 97 ? 1.062 5.52 21.594 1 98.31 97 GLU A C 1
ATOM 778 O O . GLU A 1 97 ? 0.263 5.648 22.531 1 98.31 97 GLU A O 1
ATOM 783 N N . LEU A 1 98 ? 1.476 6.504 20.828 1 98.19 98 LEU A N 1
ATOM 784 C CA . LEU A 1 98 ? 0.949 7.855 21 1 98.19 98 LEU A CA 1
ATOM 785 C C . LEU A 1 98 ? -0.562 7.879 20.797 1 98.19 98 LEU A C 1
ATOM 787 O O . LEU A 1 98 ? -1.288 8.492 21.578 1 98.19 98 LEU A O 1
ATOM 791 N N . LEU A 1 99 ? -1.046 7.199 19.781 1 98.69 99 LEU A N 1
ATOM 792 C CA . LEU A 1 99 ? -2.473 7.152 19.469 1 98.69 99 LEU A CA 1
ATOM 793 C C . LEU A 1 99 ? -3.244 6.461 20.594 1 98.69 99 LEU A C 1
ATOM 795 O O . LEU A 1 99 ? -4.34 6.891 20.953 1 98.69 99 LEU A O 1
ATOM 799 N N . LYS A 1 100 ? -2.701 5.426 21.125 1 98.06 100 LYS A N 1
ATOM 800 C CA . LYS A 1 100 ? -3.332 4.723 22.234 1 98.06 100 LYS A CA 1
ATOM 801 C C . LYS A 1 100 ? -3.387 5.605 23.484 1 98.06 100 LYS A C 1
ATOM 803 O O . LYS A 1 100 ? -4.398 5.629 24.188 1 98.06 100 LYS A O 1
ATOM 808 N N . THR A 1 101 ? -2.297 6.289 23.734 1 97.56 101 THR A N 1
ATOM 809 C CA . THR A 1 101 ? -2.219 7.184 24.891 1 97.56 101 THR A CA 1
ATOM 810 C C . THR A 1 101 ? -3.346 8.211 24.844 1 97.56 101 THR A C 1
ATOM 812 O O . THR A 1 101 ? -3.957 8.508 25.875 1 97.56 101 THR A O 1
ATOM 815 N N . TYR A 1 102 ? -3.607 8.703 23.672 1 97.38 102 TYR A N 1
ATOM 816 C CA . TYR A 1 102 ? -4.629 9.727 23.516 1 97.38 102 TYR A CA 1
ATOM 817 C C . TYR A 1 102 ? -5.992 9.102 23.234 1 97.38 102 TYR A C 1
ATOM 819 O O . TYR A 1 102 ? -6.961 9.812 22.953 1 97.38 102 TYR A O 1
ATOM 827 N N . GLN A 1 103 ? -6.043 7.754 23.234 1 97.94 103 GLN A N 1
ATOM 828 C CA . GLN A 1 103 ? -7.281 6.996 23.078 1 97.94 103 GLN A CA 1
ATOM 829 C C . GLN A 1 103 ? -7.941 7.316 21.734 1 97.94 103 GLN A C 1
ATOM 831 O O . GLN A 1 103 ? -9.156 7.492 21.656 1 97.94 103 GLN A O 1
ATOM 836 N N . ILE A 1 104 ? -7.086 7.473 20.781 1 98.38 104 ILE A N 1
ATOM 837 C CA . ILE A 1 104 ? -7.578 7.801 19.438 1 98.38 104 ILE A CA 1
ATOM 838 C C . ILE A 1 104 ? -8.203 6.562 18.797 1 98.38 104 ILE A C 1
ATOM 840 O O . ILE A 1 104 ? -7.621 5.473 18.859 1 98.38 104 ILE A O 1
ATOM 844 N N . GLU A 1 105 ? -9.32 6.734 18.125 1 97.94 105 GLU A N 1
ATOM 845 C CA . GLU A 1 105 ? -10 5.656 17.422 1 97.94 105 GLU A CA 1
ATOM 846 C C . GLU A 1 105 ? -10.062 5.926 15.922 1 97.94 105 GLU A C 1
ATOM 848 O O . GLU A 1 105 ? -10.102 4.992 15.125 1 97.94 105 GLU A O 1
ATOM 853 N N . GLN A 1 106 ? -10.188 7.188 15.562 1 98.19 106 GLN A N 1
ATOM 854 C CA . GLN A 1 106 ? -10.297 7.59 14.164 1 98.19 106 GLN A CA 1
ATOM 855 C C . GLN A 1 106 ? -9.133 8.492 13.766 1 98.19 106 GLN A C 1
ATOM 857 O O . GLN A 1 106 ? -8.836 9.477 14.445 1 98.19 106 GLN A O 1
ATOM 862 N N . LEU A 1 107 ? -8.5 8.156 12.695 1 98.75 107 LEU A N 1
ATOM 863 C CA . LEU A 1 107 ? -7.328 8.891 12.227 1 98.75 107 LEU A CA 1
ATOM 864 C C . LEU A 1 107 ? -7.625 9.625 10.93 1 98.75 107 LEU A C 1
ATOM 866 O O . LEU A 1 107 ? -7.965 9 9.922 1 98.75 107 LEU A O 1
ATOM 870 N N . VAL A 1 108 ? -7.582 10.945 10.922 1 98.94 108 VAL A N 1
ATOM 871 C CA . VAL A 1 108 ? -7.727 11.766 9.719 1 98.94 108 VAL A CA 1
ATOM 872 C C . VAL A 1 108 ? -6.359 11.984 9.078 1 98.94 108 VAL A C 1
ATOM 874 O O . VAL A 1 108 ? -5.52 12.711 9.617 1 98.94 108 VAL A O 1
ATOM 877 N N . ILE A 1 109 ? -6.188 11.406 7.934 1 99 109 ILE A N 1
ATOM 878 C CA . ILE A 1 109 ? -4.852 11.266 7.363 1 99 109 ILE A CA 1
ATOM 879 C C . ILE A 1 109 ? -4.676 12.25 6.211 1 99 109 ILE A C 1
ATOM 881 O O . ILE A 1 109 ? -5.531 12.336 5.324 1 99 109 ILE A O 1
ATOM 885 N N . THR A 1 110 ? -3.641 13.016 6.242 1 99 110 THR A N 1
ATOM 886 C CA . THR A 1 110 ? -3.205 13.977 5.238 1 99 110 THR A CA 1
ATOM 887 C C . THR A 1 110 ? -1.699 13.883 5.016 1 99 110 THR A C 1
ATOM 889 O O . THR A 1 110 ? -0.987 13.258 5.805 1 99 110 THR A O 1
ATOM 892 N N . GLY A 1 111 ? -1.28 14.516 3.945 1 98.94 111 GLY A N 1
ATOM 893 C CA . GLY A 1 111 ? 0.162 14.625 3.797 1 98.94 111 GLY A CA 1
ATOM 894 C C . GLY A 1 111 ? 0.66 14.164 2.438 1 98.94 111 GLY A C 1
ATOM 895 O O . GLY A 1 111 ? -0.027 14.344 1.429 1 98.94 111 GLY A O 1
ATOM 896 N N . MET A 1 112 ? 1.959 13.758 2.463 1 98.56 112 MET A N 1
ATOM 897 C CA . MET A 1 112 ? 2.705 13.453 1.244 1 98.56 112 MET A CA 1
ATOM 898 C C . MET A 1 112 ? 3.633 12.266 1.452 1 98.56 112 MET A C 1
ATOM 900 O O . MET A 1 112 ? 4.129 12.047 2.559 1 98.56 112 MET A O 1
ATOM 904 N N . MET A 1 113 ? 3.863 11.469 0.451 1 98.31 113 MET A N 1
ATOM 905 C CA . MET A 1 113 ? 3.408 11.344 -0.93 1 98.31 113 MET A CA 1
ATOM 906 C C . MET A 1 113 ? 2.297 10.305 -1.044 1 98.31 113 MET A C 1
ATOM 908 O O . MET A 1 113 ? 2.479 9.148 -0.655 1 98.31 113 MET A O 1
ATOM 912 N N . THR A 1 114 ? 1.25 10.492 -1.8 1 98.88 114 THR A N 1
ATOM 913 C CA . THR A 1 114 ? 0.063 9.648 -1.834 1 98.88 114 THR A CA 1
ATOM 914 C C . THR A 1 114 ? 0.437 8.203 -2.15 1 98.88 114 THR A C 1
ATOM 916 O O . THR A 1 114 ? 0.012 7.277 -1.454 1 98.88 114 THR A O 1
ATOM 919 N N . HIS A 1 115 ? 1.361 7.957 -3.145 1 98.88 115 HIS A N 1
ATOM 920 C CA . HIS A 1 115 ? 1.634 6.617 -3.648 1 98.88 115 HIS A CA 1
ATOM 921 C C . HIS A 1 115 ? 2.641 5.891 -2.764 1 98.88 115 HIS A C 1
ATOM 923 O O . HIS A 1 115 ? 2.955 4.723 -3.006 1 98.88 115 HIS A O 1
ATOM 929 N N . MET A 1 116 ? 3.17 6.539 -1.737 1 98.88 116 MET A N 1
ATOM 930 C CA . MET A 1 116 ? 4.266 5.977 -0.95 1 98.88 116 MET A CA 1
ATOM 931 C C . MET A 1 116 ? 3.922 5.977 0.536 1 98.88 116 MET A C 1
ATOM 933 O O . MET A 1 116 ? 3.527 4.945 1.086 1 98.88 116 MET A O 1
ATOM 937 N N . CYS A 1 117 ? 4.148 7.047 1.22 1 98.94 117 CYS A N 1
ATOM 938 C CA . CYS A 1 117 ? 3.984 7.102 2.668 1 98.94 117 CYS A CA 1
ATOM 939 C C . CYS A 1 117 ? 2.51 7.152 3.049 1 98.94 117 CYS A C 1
ATOM 941 O O . CYS A 1 117 ? 2.107 6.582 4.066 1 98.94 117 CYS A O 1
ATOM 943 N N . ILE A 1 118 ? 1.675 7.891 2.307 1 98.94 118 ILE A N 1
ATOM 944 C CA . ILE A 1 118 ? 0.244 7.941 2.584 1 98.94 118 ILE A CA 1
ATOM 945 C C . ILE A 1 118 ? -0.367 6.555 2.393 1 98.94 118 ILE A C 1
ATOM 947 O O . ILE A 1 118 ? -1.135 6.086 3.238 1 98.94 118 ILE A O 1
ATOM 951 N N . ASP A 1 119 ? -0.027 5.953 1.279 1 98.94 119 ASP A N 1
ATOM 952 C CA . ASP A 1 119 ? -0.517 4.602 1.011 1 98.94 119 ASP A CA 1
ATOM 953 C C . ASP A 1 119 ? -0.133 3.645 2.135 1 98.94 119 ASP A C 1
ATOM 955 O O . ASP A 1 119 ? -1 3.016 2.744 1 98.94 119 ASP A O 1
ATOM 959 N N . SER A 1 120 ? 1.164 3.566 2.486 1 98.88 120 SER A N 1
ATOM 960 C CA . SER A 1 120 ? 1.672 2.658 3.508 1 98.88 120 SER A CA 1
ATOM 961 C C . SER A 1 120 ? 1.034 2.941 4.863 1 98.88 120 SER A C 1
ATOM 963 O O . SER A 1 120 ? 0.601 2.02 5.559 1 98.88 120 SER A O 1
ATOM 965 N N . GLY A 1 121 ? 0.958 4.176 5.195 1 98.81 121 GLY A N 1
ATOM 966 C CA . GLY A 1 121 ? 0.423 4.543 6.496 1 98.81 121 GLY A CA 1
ATOM 967 C C . GLY A 1 121 ? -1.066 4.285 6.625 1 98.81 121 GLY A C 1
ATOM 968 O O . GLY A 1 121 ? -1.543 3.889 7.691 1 98.81 121 GLY A O 1
ATOM 969 N N . THR A 1 122 ? -1.807 4.539 5.559 1 98.94 122 THR A N 1
ATOM 970 C CA . THR A 1 122 ? -3.254 4.355 5.582 1 98.94 122 THR A CA 1
ATOM 971 C C . THR A 1 122 ? -3.611 2.879 5.711 1 98.94 122 THR A C 1
ATOM 973 O O . THR A 1 122 ? -4.469 2.512 6.52 1 98.94 122 THR A O 1
ATOM 976 N N . ARG A 1 123 ? -2.961 2.051 4.977 1 98.88 123 ARG A N 1
ATOM 977 C CA . ARG A 1 123 ? -3.197 0.615 5.094 1 98.88 123 ARG A CA 1
ATOM 978 C C . ARG A 1 123 ? -2.863 0.117 6.496 1 98.88 123 ARG A C 1
ATOM 980 O O . ARG A 1 123 ? -3.631 -0.643 7.09 1 98.88 123 ARG A O 1
ATOM 987 N N . ALA A 1 124 ? -1.752 0.601 7.02 1 98.88 124 ALA A N 1
ATOM 988 C CA . ALA A 1 124 ? -1.333 0.192 8.359 1 98.88 124 ALA A CA 1
ATOM 989 C C . ALA A 1 124 ? -2.342 0.643 9.406 1 98.88 124 ALA A C 1
ATOM 991 O O . ALA A 1 124 ? -2.666 -0.11 10.328 1 98.88 124 ALA A O 1
ATOM 992 N N . ALA A 1 125 ? -2.803 1.865 9.266 1 98.88 125 ALA A N 1
ATOM 993 C CA . ALA A 1 125 ? -3.799 2.375 10.211 1 98.88 125 ALA A CA 1
ATOM 994 C C . ALA A 1 125 ? -5.027 1.47 10.25 1 98.88 125 ALA A C 1
ATOM 996 O O . ALA A 1 125 ? -5.512 1.117 11.328 1 98.88 125 ALA A O 1
ATOM 997 N N . LYS A 1 126 ? -5.508 1.083 9.094 1 98.88 126 LYS A N 1
ATOM 998 C CA . LYS A 1 126 ? -6.668 0.202 9.008 1 98.88 126 LYS A CA 1
ATOM 999 C C . LYS A 1 126 ? -6.383 -1.146 9.664 1 98.88 126 LYS A C 1
ATOM 1001 O O . LYS A 1 126 ? -7.199 -1.649 10.445 1 98.88 126 LYS A O 1
ATOM 1006 N N . GLU A 1 127 ? -5.242 -1.69 9.406 1 98.62 127 GLU A N 1
ATOM 1007 C CA . GLU A 1 127 ? -4.887 -3.023 9.883 1 98.62 127 GLU A CA 1
ATOM 1008 C C . GLU A 1 127 ? -4.652 -3.027 11.391 1 98.62 127 GLU A C 1
ATOM 1010 O O . GLU A 1 127 ? -4.777 -4.066 12.039 1 98.62 127 GLU A O 1
ATOM 1015 N N . LEU A 1 128 ? -4.328 -1.878 11.914 1 98.44 128 LEU A N 1
ATOM 1016 C CA . LEU A 1 128 ? -4.109 -1.749 13.344 1 98.44 128 LEU A CA 1
ATOM 1017 C C . LEU A 1 128 ? -5.418 -1.463 14.078 1 98.44 128 LEU A C 1
ATOM 1019 O O . LEU A 1 128 ? -5.438 -1.354 15.305 1 98.44 128 LEU A O 1
ATOM 1023 N N . GLY A 1 129 ? -6.492 -1.296 13.32 1 98 129 GLY A N 1
ATOM 1024 C CA . GLY A 1 129 ? -7.812 -1.221 13.922 1 98 129 GLY A CA 1
ATOM 1025 C C . GLY A 1 129 ? -8.352 0.196 14.008 1 98 129 GLY A C 1
ATOM 1026 O O . GLY A 1 129 ? -9.414 0.428 14.586 1 98 129 GLY A O 1
ATOM 1027 N N . TYR A 1 130 ? -7.641 1.121 13.445 1 98.38 130 TYR A N 1
ATOM 1028 C CA . TYR A 1 130 ? -8.164 2.482 13.414 1 98.38 130 TYR A CA 1
ATOM 1029 C C . TYR A 1 130 ? -9.195 2.645 12.297 1 98.38 130 TYR A C 1
ATOM 1031 O O . TYR A 1 130 ? -9.352 1.755 11.461 1 98.38 130 TYR A O 1
ATOM 1039 N N . GLN A 1 131 ? -9.984 3.598 12.266 1 98.06 131 GLN A N 1
ATOM 1040 C CA . GLN A 1 131 ? -10.953 3.965 11.242 1 98.06 131 GLN A CA 1
ATOM 1041 C C . GLN A 1 131 ? -10.469 5.164 10.43 1 98.06 131 GLN A C 1
ATOM 1043 O O . GLN A 1 131 ? -10.938 6.285 10.633 1 98.06 131 GLN A O 1
ATOM 1048 N N . PRO A 1 132 ? -9.633 4.934 9.492 1 98.88 132 PRO A N 1
ATOM 1049 C CA . PRO A 1 132 ? -8.977 6.059 8.82 1 98.88 132 PRO A CA 1
ATOM 1050 C C . PRO A 1 132 ? -9.922 6.82 7.891 1 98.88 132 PRO A C 1
ATOM 1052 O O . PRO A 1 132 ? -10.742 6.211 7.207 1 98.88 132 PRO A O 1
ATOM 1055 N N . ILE A 1 133 ? -9.883 8.086 7.945 1 98.88 133 ILE A N 1
ATOM 1056 C CA . ILE A 1 133 ? -10.414 9.023 6.957 1 98.88 133 ILE A CA 1
ATOM 1057 C C . ILE A 1 133 ? -9.266 9.656 6.18 1 98.88 133 ILE A C 1
ATOM 1059 O O . ILE A 1 133 ? -8.43 10.359 6.754 1 98.88 133 ILE A O 1
ATOM 1063 N N . LEU A 1 134 ? -9.227 9.375 4.906 1 98.94 134 LEU A N 1
ATOM 1064 C CA . LEU A 1 134 ? -8.18 9.945 4.055 1 98.94 134 LEU A CA 1
ATOM 1065 C C . LEU A 1 134 ? -8.695 11.164 3.305 1 98.94 134 LEU A C 1
ATOM 1067 O O . LEU A 1 134 ? -9.68 11.078 2.564 1 98.94 134 LEU A O 1
ATOM 1071 N N . ILE A 1 135 ? -8.039 12.266 3.535 1 98.94 135 ILE A N 1
ATOM 1072 C CA . ILE A 1 135 ? -8.477 13.5 2.902 1 98.94 135 ILE A CA 1
ATOM 1073 C C . ILE A 1 135 ? -7.785 13.672 1.552 1 98.94 135 ILE A C 1
ATOM 1075 O O . ILE A 1 135 ? -6.637 14.117 1.487 1 98.94 135 ILE A O 1
ATOM 1079 N N . ALA A 1 136 ? -8.539 13.453 0.556 1 98.62 136 ALA A N 1
ATOM 1080 C CA . ALA A 1 136 ? -8.008 13.297 -0.795 1 98.62 136 ALA A CA 1
ATOM 1081 C C . ALA A 1 136 ? -7.309 14.57 -1.266 1 98.62 136 ALA A C 1
ATOM 1083 O O . ALA A 1 136 ? -6.207 14.516 -1.812 1 98.62 136 ALA A O 1
ATOM 1084 N N . ASP A 1 137 ? -7.953 15.703 -1.032 1 98.81 137 ASP A N 1
ATOM 1085 C CA . ASP A 1 137 ? -7.426 16.953 -1.572 1 98.81 137 ASP A CA 1
ATOM 1086 C C . ASP A 1 137 ? -6.379 17.547 -0.638 1 98.81 137 ASP A C 1
ATOM 1088 O O . ASP A 1 137 ? -5.91 18.672 -0.861 1 98.81 137 ASP A O 1
ATOM 1092 N N . ALA A 1 138 ? -6 16.828 0.451 1 98.94 138 ALA A N 1
ATOM 1093 C CA . ALA A 1 138 ? -4.914 17.203 1.353 1 98.94 138 ALA A CA 1
ATOM 1094 C C . ALA A 1 138 ? -3.738 16.234 1.225 1 98.94 138 ALA A C 1
ATOM 1096 O O . ALA A 1 138 ? -3.014 16 2.193 1 98.94 138 ALA A O 1
ATOM 1097 N N . THR A 1 139 ? -3.625 15.594 0.079 1 98.94 139 THR A N 1
ATOM 1098 C CA . THR A 1 139 ? -2.494 14.75 -0.275 1 98.94 139 THR A CA 1
ATOM 1099 C C . THR A 1 139 ? -1.931 15.133 -1.639 1 98.94 139 THR A C 1
ATOM 1101 O O . THR A 1 139 ? -2.607 15.797 -2.432 1 98.94 139 THR A O 1
ATOM 1104 N N . ALA A 1 140 ? -0.725 14.773 -1.837 1 98.88 140 ALA A N 1
ATOM 1105 C CA . ALA A 1 140 ? -0.069 15.078 -3.107 1 98.88 140 ALA A CA 1
ATOM 1106 C C . ALA A 1 140 ? 0.892 13.953 -3.504 1 98.88 140 ALA A C 1
ATOM 1108 O O . ALA A 1 140 ? 1.375 13.211 -2.646 1 98.88 140 ALA A O 1
ATOM 1109 N N . THR A 1 141 ? 1.102 13.844 -4.762 1 98.81 141 THR A N 1
ATOM 1110 C CA . THR A 1 141 ? 2.008 12.859 -5.332 1 98.81 141 THR A CA 1
ATOM 1111 C C . THR A 1 141 ? 2.76 13.445 -6.527 1 98.81 141 THR A C 1
ATOM 1113 O O . THR A 1 141 ? 2.957 14.656 -6.609 1 98.81 141 THR A O 1
ATOM 1116 N N . ARG A 1 142 ? 3.316 12.586 -7.344 1 98.69 142 ARG A N 1
ATOM 1117 C CA . ARG A 1 142 ? 4.109 13.023 -8.484 1 98.69 142 ARG A CA 1
ATOM 1118 C C . ARG A 1 142 ? 3.938 12.078 -9.672 1 98.69 142 ARG A C 1
ATOM 1120 O O . ARG A 1 142 ? 3.348 11.008 -9.531 1 98.69 142 ARG A O 1
ATOM 1127 N N . ASP A 1 143 ? 4.43 12.555 -10.836 1 98.56 143 ASP A N 1
ATOM 1128 C CA . ASP A 1 143 ? 4.523 11.641 -11.969 1 98.56 143 ASP A CA 1
ATOM 1129 C C . ASP A 1 143 ? 5.402 10.438 -11.625 1 98.56 143 ASP A C 1
ATOM 1131 O O . ASP A 1 143 ? 6.402 10.57 -10.922 1 98.56 143 ASP A O 1
ATOM 1135 N N . LEU A 1 144 ? 4.98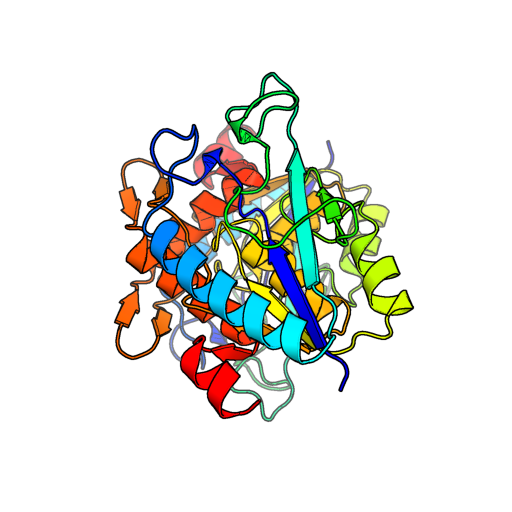4 9.32 -12.094 1 98.38 144 LEU A N 1
ATOM 1136 C CA . LEU A 1 144 ? 5.82 8.125 -11.984 1 98.38 144 LEU A CA 1
ATOM 1137 C C . LEU A 1 144 ? 6.223 7.621 -13.367 1 98.38 144 LEU A C 1
ATOM 1139 O O . LEU A 1 144 ? 5.488 7.801 -14.336 1 98.38 144 LEU A O 1
ATOM 1143 N N . SER A 1 145 ? 7.375 7.07 -13.336 1 94.44 145 SER A N 1
ATOM 1144 C CA . SER A 1 145 ? 7.887 6.555 -14.602 1 94.44 145 SER A CA 1
ATOM 1145 C C . SER A 1 145 ? 8.523 5.18 -14.422 1 94.44 145 SER A C 1
ATOM 1147 O O . SER A 1 145 ? 9.18 4.918 -13.406 1 94.44 145 SER A O 1
ATOM 1149 N N . HIS A 1 146 ? 8.227 4.344 -15.367 1 89.69 146 HIS A N 1
ATOM 1150 C CA . HIS A 1 146 ? 8.836 3.021 -15.445 1 89.69 146 HIS A CA 1
ATOM 1151 C C . HIS A 1 146 ? 9.102 2.615 -16.891 1 89.69 146 HIS A C 1
ATOM 1153 O O . HIS A 1 146 ? 8.172 2.549 -17.703 1 89.69 146 HIS A O 1
ATOM 1159 N N . ASP A 1 147 ? 10.352 2.26 -17.203 1 86.81 147 ASP A N 1
ATOM 1160 C CA . ASP A 1 147 ? 10.75 1.786 -18.531 1 86.81 147 ASP A CA 1
ATOM 1161 C C . ASP A 1 147 ? 10.211 2.699 -19.625 1 86.81 147 ASP A C 1
ATOM 1163 O O . ASP A 1 147 ? 9.609 2.227 -20.594 1 86.81 147 ASP A O 1
ATOM 1167 N N . GLY A 1 148 ? 10.242 3.93 -19.469 1 89.88 148 GLY A N 1
ATOM 1168 C CA . GLY A 1 148 ? 9.891 4.906 -20.484 1 89.88 148 GLY A CA 1
ATOM 1169 C C . GLY A 1 148 ? 8.43 5.32 -20.422 1 89.88 148 GLY A C 1
ATOM 1170 O O . GLY A 1 148 ? 8.023 6.254 -21.125 1 89.88 148 GLY A O 1
ATOM 1171 N N . LYS A 1 149 ? 7.637 4.637 -19.734 1 94.31 149 LYS A N 1
ATOM 1172 C CA . LYS A 1 149 ? 6.227 5 -19.609 1 94.31 149 LYS A CA 1
ATOM 1173 C C . LYS A 1 149 ? 6.012 5.949 -18.438 1 94.31 149 LYS A C 1
ATOM 1175 O O . LYS A 1 149 ? 6.461 5.676 -17.312 1 94.31 149 LYS A O 1
ATOM 1180 N N . ILE A 1 150 ? 5.379 7.098 -18.703 1 97.38 150 ILE A N 1
ATOM 1181 C CA . ILE A 1 150 ? 5.102 8.086 -17.672 1 97.38 150 I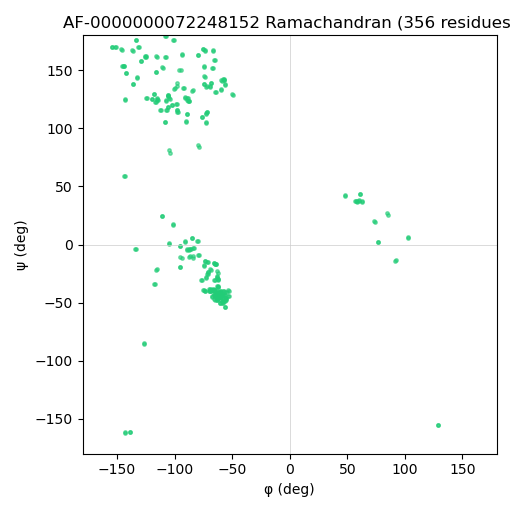LE A CA 1
ATOM 1182 C C . ILE A 1 150 ? 3.625 8.039 -17.281 1 97.38 150 ILE A C 1
ATOM 1184 O O . ILE A 1 150 ? 2.754 8.016 -18.156 1 97.38 150 ILE A O 1
ATOM 1188 N N . VAL A 1 151 ? 3.357 7.887 -16.109 1 98.44 151 VAL A N 1
ATOM 1189 C CA . VAL A 1 151 ? 2.018 8.078 -15.562 1 98.44 151 VAL A CA 1
ATOM 1190 C C . VAL A 1 151 ? 1.938 9.422 -14.844 1 98.44 151 VAL A C 1
ATOM 1192 O O . VAL A 1 151 ? 2.66 9.656 -13.875 1 98.44 151 VAL A O 1
ATOM 1195 N N . LYS A 1 152 ? 1.074 10.297 -15.258 1 98.19 152 LYS A N 1
ATOM 1196 C CA . LYS A 1 152 ? 0.968 11.648 -14.711 1 98.19 152 LYS A CA 1
ATOM 1197 C C . LYS A 1 152 ? 0.472 11.625 -13.266 1 98.19 152 LYS A C 1
ATOM 1199 O O . LYS A 1 152 ? -0.312 10.75 -12.891 1 98.19 152 LYS A O 1
ATOM 1204 N N . ALA A 1 153 ? 0.863 12.594 -12.547 1 98.69 153 ALA A N 1
ATOM 1205 C CA . ALA A 1 153 ? 0.541 12.703 -11.125 1 98.69 153 ALA A CA 1
ATOM 1206 C C . ALA A 1 153 ? -0.963 12.586 -10.898 1 98.69 153 ALA A C 1
ATOM 1208 O O . ALA A 1 153 ? -1.4 11.984 -9.914 1 98.69 153 ALA A O 1
ATOM 1209 N N . GLU A 1 154 ? -1.725 13.172 -11.766 1 97.5 154 GLU A N 1
ATOM 1210 C CA . GLU A 1 154 ? -3.176 13.133 -11.617 1 97.5 154 GLU A CA 1
ATOM 1211 C C . GLU A 1 154 ? -3.691 11.695 -11.656 1 97.5 154 GLU A C 1
ATOM 1213 O O . GLU A 1 154 ? -4.574 11.32 -10.883 1 97.5 154 GLU A O 1
ATOM 1218 N N . ASP A 1 155 ? -3.174 10.883 -12.586 1 98.31 155 ASP A N 1
ATOM 1219 C CA . ASP A 1 155 ? -3.568 9.477 -12.695 1 98.31 155 ASP A CA 1
ATOM 1220 C C . ASP A 1 155 ? -3.041 8.664 -11.516 1 98.31 155 ASP A C 1
ATOM 1222 O O . ASP A 1 155 ? -3.732 7.781 -11.008 1 98.31 155 ASP A O 1
ATOM 1226 N N . VAL A 1 156 ? -1.788 8.969 -11.102 1 98.75 156 VAL A N 1
ATOM 1227 C CA . VAL A 1 156 ? -1.231 8.328 -9.914 1 98.75 156 VAL A CA 1
ATOM 1228 C C . VAL A 1 156 ? -2.131 8.602 -8.711 1 98.75 156 VAL A C 1
ATOM 1230 O O . VAL A 1 156 ? -2.5 7.676 -7.984 1 98.75 156 VAL A O 1
ATOM 1233 N N . GLN A 1 157 ? -2.52 9.859 -8.562 1 98.44 157 GLN A N 1
ATOM 1234 C CA . GLN A 1 157 ? -3.387 10.289 -7.469 1 98.44 157 GLN A CA 1
ATOM 1235 C C . GLN A 1 157 ? -4.715 9.539 -7.492 1 98.44 157 GLN A C 1
ATOM 1237 O O . GLN A 1 157 ? -5.133 8.969 -6.477 1 98.44 157 GLN A O 1
ATOM 1242 N N . THR A 1 158 ? -5.32 9.484 -8.625 1 98.38 158 THR A N 1
ATOM 1243 C CA . THR A 1 158 ? -6.617 8.828 -8.766 1 98.38 158 THR A CA 1
ATOM 1244 C C . THR A 1 158 ? -6.512 7.336 -8.477 1 98.38 158 THR A C 1
ATOM 1246 O O . THR A 1 158 ? -7.34 6.777 -7.758 1 98.38 158 THR A O 1
ATOM 1249 N N . ALA A 1 159 ? -5.516 6.684 -9 1 98.69 159 ALA A N 1
ATOM 1250 C CA . ALA A 1 159 ? -5.344 5.242 -8.836 1 98.69 159 ALA A CA 1
ATOM 1251 C C . ALA A 1 159 ? -5.148 4.875 -7.367 1 98.69 159 ALA A C 1
ATOM 1253 O O . ALA A 1 159 ? -5.82 3.98 -6.852 1 98.69 159 ALA A O 1
ATOM 1254 N N . PHE A 1 160 ? -4.297 5.598 -6.707 1 98.81 160 PHE A N 1
ATOM 1255 C CA . PHE A 1 160 ? -3.982 5.25 -5.324 1 98.81 160 PHE A CA 1
ATOM 1256 C C . PHE A 1 160 ? -5.141 5.617 -4.402 1 98.81 160 PHE A C 1
ATOM 1258 O O . PHE A 1 160 ? -5.465 4.863 -3.48 1 98.81 160 PHE A O 1
ATOM 1265 N N . LEU A 1 161 ? -5.77 6.73 -4.609 1 98.62 161 LEU A N 1
ATOM 1266 C CA . LEU A 1 161 ? -6.918 7.098 -3.787 1 98.62 161 LEU A CA 1
ATOM 1267 C C . LEU A 1 161 ? -8.055 6.098 -3.971 1 98.62 161 LEU A C 1
ATOM 1269 O O . LEU A 1 161 ? -8.742 5.754 -3.008 1 98.62 161 LEU A O 1
ATOM 1273 N N . THR A 1 162 ? -8.258 5.68 -5.203 1 98.56 162 THR A N 1
ATOM 1274 C CA . THR A 1 162 ? -9.289 4.68 -5.457 1 98.56 162 THR A CA 1
ATOM 1275 C C . THR A 1 162 ? -8.969 3.379 -4.723 1 98.56 162 THR A C 1
ATOM 1277 O O . THR A 1 162 ? -9.844 2.805 -4.066 1 98.56 162 THR A O 1
ATOM 1280 N N . ALA A 1 163 ? -7.73 2.896 -4.789 1 98.62 163 ALA A N 1
ATOM 1281 C CA . ALA A 1 163 ? -7.332 1.683 -4.078 1 98.62 163 ALA A CA 1
ATOM 1282 C C . ALA A 1 163 ? -7.523 1.84 -2.572 1 98.62 163 ALA A C 1
ATOM 1284 O O . ALA A 1 163 ? -8.023 0.93 -1.906 1 98.62 163 ALA A O 1
ATOM 1285 N N . LEU A 1 164 ? -7.199 3.01 -2.062 1 98.75 164 LEU A N 1
ATOM 1286 C CA . LEU A 1 164 ? -7.207 3.258 -0.625 1 98.75 164 LEU A CA 1
ATOM 1287 C C . LEU A 1 164 ? -8.633 3.375 -0.102 1 98.75 164 LEU A C 1
ATOM 1289 O O . LEU A 1 164 ? -8.867 3.312 1.108 1 98.75 164 LEU A O 1
ATOM 1293 N N . SER A 1 165 ? -9.594 3.529 -0.993 1 98.31 165 SER A N 1
ATOM 1294 C CA . SER A 1 165 ? -10.984 3.58 -0.564 1 98.31 165 SER A CA 1
ATOM 1295 C C . SER A 1 165 ? -11.422 2.256 0.051 1 98.31 165 SER A C 1
ATOM 1297 O O . SER A 1 165 ? -12.43 2.197 0.757 1 98.31 165 SER A O 1
ATOM 1299 N N . THR A 1 166 ? -10.648 1.152 -0.197 1 97.69 166 THR A N 1
ATOM 1300 C CA . THR A 1 166 ? -10.906 -0.144 0.421 1 97.69 166 THR A CA 1
ATOM 1301 C C . THR A 1 166 ? -10.484 -0.136 1.888 1 97.69 166 THR A C 1
ATOM 1303 O O . THR A 1 166 ? -10.977 -0.937 2.686 1 97.69 166 THR A O 1
ATOM 1306 N N . PHE A 1 167 ? -9.656 0.814 2.297 1 98.56 167 PHE A N 1
ATOM 1307 C CA . PHE A 1 167 ? -9.039 0.798 3.619 1 98.56 167 PHE A CA 1
ATOM 1308 C C . PHE A 1 167 ? -9.508 1.984 4.449 1 98.56 167 PHE A C 1
ATOM 1310 O O . PHE A 1 167 ? -9.391 1.975 5.676 1 98.56 167 PHE A O 1
ATOM 1317 N N . ALA A 1 168 ? -9.984 3.021 3.754 1 98.81 168 ALA A N 1
ATOM 1318 C CA . ALA A 1 168 ? -10.305 4.281 4.422 1 98.81 168 ALA A CA 1
ATOM 1319 C C . ALA A 1 168 ? -11.539 4.93 3.803 1 98.81 168 ALA A C 1
ATOM 1321 O O . ALA A 1 168 ? -11.891 4.645 2.656 1 98.81 168 ALA A O 1
ATOM 1322 N N . ASN A 1 169 ? -12.219 5.707 4.59 1 98.62 169 ASN A N 1
ATOM 1323 C CA . ASN A 1 169 ? -13.172 6.652 4.008 1 98.62 169 ASN A CA 1
ATOM 1324 C C . ASN A 1 169 ? -12.461 7.816 3.328 1 98.62 169 ASN A C 1
ATOM 1326 O O . ASN A 1 169 ? -11.938 8.711 4 1 98.62 169 ASN A O 1
ATOM 1330 N N . VAL A 1 170 ? -12.43 7.797 2.037 1 98.69 170 VAL A N 1
ATOM 1331 C CA . VAL A 1 170 ? -11.758 8.844 1.277 1 98.69 170 VAL A CA 1
ATOM 1332 C C . VAL A 1 170 ? -12.727 9.984 0.99 1 98.69 170 VAL A C 1
ATOM 1334 O O . VAL A 1 170 ? -13.805 9.766 0.423 1 98.69 170 VAL A O 1
ATOM 1337 N N . GLN A 1 171 ? -12.344 11.125 1.397 1 98.38 171 GLN A N 1
ATOM 1338 C CA . GLN A 1 171 ? -13.203 12.289 1.179 1 98.38 171 GLN A CA 1
ATOM 1339 C C . GLN A 1 171 ? -12.383 13.562 1.055 1 98.38 171 GLN A C 1
ATOM 1341 O O . GLN A 1 171 ? -11.172 13.562 1.296 1 98.38 171 GLN A O 1
ATOM 1346 N N . ASN A 1 172 ? -13.039 14.656 0.642 1 98.38 172 ASN A N 1
ATOM 1347 C CA . ASN A 1 172 ? -12.367 15.945 0.528 1 98.38 172 ASN A CA 1
ATOM 1348 C C . ASN A 1 172 ? -12.531 16.781 1.798 1 98.38 172 ASN A C 1
ATOM 1350 O O . ASN A 1 172 ? -13.383 16.484 2.635 1 98.38 172 ASN A O 1
ATOM 1354 N N . THR A 1 173 ? -11.688 17.781 1.917 1 98.81 173 THR A N 1
ATOM 1355 C CA . THR A 1 173 ? -11.664 18.672 3.078 1 98.81 173 THR A CA 1
ATOM 1356 C C . THR A 1 173 ? -13.047 19.25 3.352 1 98.81 173 THR A C 1
ATOM 1358 O O . THR A 1 173 ? -13.516 19.234 4.492 1 98.81 173 THR A O 1
ATOM 1361 N N . ALA A 1 174 ? -13.711 19.672 2.312 1 98.5 174 ALA A N 1
ATOM 1362 C CA . ALA A 1 174 ? -15.016 20.312 2.467 1 98.5 174 ALA A CA 1
ATOM 1363 C C . ALA A 1 174 ? -16.031 19.328 3.043 1 98.5 174 ALA A C 1
ATOM 1365 O O . ALA A 1 174 ? -16.812 19.688 3.93 1 98.5 174 ALA A O 1
ATOM 1366 N N . ASP A 1 175 ? -16.031 18.109 2.551 1 98.25 175 ASP A N 1
ATOM 1367 C CA . ASP A 1 175 ? -16.953 17.094 3.033 1 98.25 175 ASP A CA 1
ATOM 1368 C C . ASP A 1 175 ? -16.672 16.734 4.492 1 98.25 175 ASP A C 1
ATOM 1370 O O . ASP A 1 175 ? -17.594 16.562 5.285 1 98.25 175 ASP A O 1
ATOM 1374 N N . PHE A 1 176 ? -15.461 16.672 4.84 1 98.56 176 PHE A N 1
ATOM 1375 C CA . PHE A 1 176 ? -15.078 16.344 6.207 1 98.56 176 PHE A CA 1
ATOM 1376 C C . PHE A 1 176 ? -15.531 17.438 7.172 1 98.56 176 PHE A C 1
ATOM 1378 O O . PHE A 1 176 ? -16.141 17.156 8.203 1 98.56 176 PHE A O 1
ATOM 1385 N N . LEU A 1 177 ? -15.25 18.672 6.77 1 98.12 177 LEU A N 1
ATOM 1386 C CA . LEU A 1 177 ? -15.539 19.797 7.652 1 98.12 177 LEU A CA 1
ATOM 1387 C C . LEU A 1 177 ? -17.047 20.031 7.746 1 98.12 177 LEU A C 1
ATOM 1389 O O . LEU A 1 177 ? -17.531 20.547 8.758 1 98.12 177 LEU A O 1
ATOM 1393 N N . ALA A 1 178 ? -17.781 19.625 6.73 1 96.75 178 ALA A N 1
ATOM 1394 C CA . ALA A 1 178 ? -19.234 19.797 6.738 1 96.75 178 ALA A CA 1
ATOM 1395 C C . ALA A 1 178 ? -19.906 18.828 7.711 1 96.75 178 ALA A C 1
ATOM 1397 O O . ALA A 1 178 ? -20.969 19.109 8.25 1 96.75 178 ALA A O 1
ATOM 1398 N N . LYS A 1 179 ? -19.391 17.703 7.977 1 88.56 179 LYS A N 1
ATOM 1399 C CA . LYS A 1 179 ? -19.953 16.641 8.828 1 88.56 179 LYS A CA 1
ATOM 1400 C C . LYS A 1 179 ? -19.438 16.766 10.258 1 88.56 179 LYS A C 1
ATOM 1402 O O . LYS A 1 179 ? -19.906 16.062 11.148 1 88.56 179 LYS A O 1
ATOM 1407 N N . SER A 1 180 ? -18.438 17.609 10.383 1 81.62 180 SER A N 1
ATOM 1408 C CA . SER A 1 180 ? -17.766 17.688 11.688 1 81.62 180 SER A CA 1
ATOM 1409 C C . SER A 1 180 ? -18.344 18.828 12.523 1 81.62 180 SER A C 1
ATOM 1411 O O . SER A 1 180 ? -18.844 19.812 11.984 1 81.62 180 SER A O 1
ATOM 1413 N N . MET B 1 1 ? 20.516 -17.969 -0.485 1 85.88 1 MET B N 1
ATOM 1414 C CA . MET B 1 1 ? 19.25 -17.531 0.08 1 85.88 1 MET B CA 1
ATOM 1415 C C . MET B 1 1 ? 18.109 -18.453 -0.362 1 85.88 1 MET B C 1
ATOM 1417 O O . MET B 1 1 ? 18.047 -18.844 -1.526 1 85.88 1 MET B O 1
ATOM 1421 N N . LYS B 1 2 ? 17.297 -18.906 0.592 1 96.25 2 LYS B N 1
ATOM 1422 C CA . LYS B 1 2 ? 16.203 -19.812 0.219 1 96.25 2 LYS B CA 1
ATOM 1423 C C . LYS B 1 2 ? 14.984 -19.016 -0.248 1 96.25 2 LYS B C 1
ATOM 1425 O O . LYS B 1 2 ? 14.57 -18.062 0.409 1 96.25 2 LYS B O 1
ATOM 1430 N N . GLN B 1 3 ? 14.453 -19.453 -1.385 1 98.06 3 GLN B N 1
ATOM 1431 C CA . GLN B 1 3 ? 13.359 -18.734 -2.029 1 98.06 3 GLN B CA 1
ATOM 1432 C C . GLN B 1 3 ? 12.047 -19.516 -1.937 1 98.06 3 GLN B C 1
ATOM 1434 O O . GLN B 1 3 ? 12.055 -20.734 -1.843 1 98.06 3 GLN B O 1
ATOM 1439 N N . ALA B 1 4 ? 11.008 -18.781 -1.948 1 98.75 4 ALA B N 1
ATOM 1440 C CA . ALA B 1 4 ? 9.68 -19.344 -2.186 1 98.75 4 ALA B CA 1
ATOM 1441 C C . ALA B 1 4 ? 8.914 -18.516 -3.213 1 98.75 4 ALA B C 1
ATOM 1443 O O . ALA B 1 4 ? 9.062 -17.297 -3.277 1 98.75 4 ALA B O 1
ATOM 1444 N N . LEU B 1 5 ? 8.156 -19.219 -4.012 1 98.88 5 LEU B N 1
ATOM 1445 C CA . LEU B 1 5 ? 7.203 -18.547 -4.895 1 98.88 5 LEU B CA 1
ATOM 1446 C C . LEU B 1 5 ? 5.871 -18.328 -4.188 1 98.88 5 LEU B C 1
ATOM 1448 O O . LEU B 1 5 ? 5.305 -19.25 -3.605 1 98.88 5 LEU B O 1
ATOM 1452 N N . LEU B 1 6 ? 5.477 -17.125 -4.145 1 98.94 6 LEU B N 1
ATOM 1453 C CA . LEU B 1 6 ? 4.172 -16.781 -3.6 1 98.94 6 LEU B CA 1
ATOM 1454 C C . LEU B 1 6 ? 3.197 -16.422 -4.715 1 98.94 6 LEU B C 1
ATOM 1456 O O . LEU B 1 6 ? 3.436 -15.477 -5.473 1 98.94 6 LEU B O 1
ATOM 1460 N N . VAL B 1 7 ? 2.125 -17.141 -4.875 1 99 7 VAL B N 1
ATOM 1461 C CA . VAL B 1 7 ? 1.091 -16.938 -5.887 1 99 7 VAL B CA 1
ATOM 1462 C C . VAL B 1 7 ? -0.184 -16.406 -5.223 1 99 7 VAL B C 1
ATOM 1464 O O . VAL B 1 7 ? -0.947 -17.188 -4.641 1 99 7 VAL B O 1
ATOM 1467 N N . ILE B 1 8 ? -0.428 -15.133 -5.414 1 98.94 8 ILE B N 1
ATOM 1468 C CA . ILE B 1 8 ? -1.472 -14.477 -4.637 1 98.94 8 ILE B CA 1
ATOM 1469 C C . ILE B 1 8 ? -2.756 -14.398 -5.457 1 98.94 8 ILE B C 1
ATOM 1471 O O . ILE B 1 8 ? -2.805 -13.711 -6.484 1 98.94 8 ILE B O 1
ATOM 1475 N N . ASP B 1 9 ? -3.756 -15.023 -5.059 1 98.88 9 ASP B N 1
ATOM 1476 C CA . ASP B 1 9 ? -5.148 -14.82 -5.441 1 98.88 9 ASP B CA 1
ATOM 1477 C C . ASP B 1 9 ? -5.355 -15.078 -6.934 1 98.88 9 ASP B C 1
ATOM 1479 O O . ASP B 1 9 ? -6.059 -14.328 -7.609 1 98.88 9 ASP B O 1
ATOM 1483 N N . VAL B 1 10 ? -4.68 -16.062 -7.496 1 98.94 10 VAL B N 1
ATOM 1484 C CA . VAL B 1 10 ? -4.996 -16.453 -8.867 1 98.94 10 VAL B CA 1
ATOM 1485 C C . VAL B 1 10 ? -6.246 -17.344 -8.867 1 98.94 10 VAL B C 1
ATOM 1487 O O . VAL B 1 10 ? -6.145 -18.562 -8.891 1 98.94 10 VAL B O 1
ATOM 1490 N N . GLN B 1 11 ? -7.352 -16.656 -8.891 1 98.94 11 GLN B N 1
ATOM 1491 C CA . GLN B 1 11 ? -8.641 -17.297 -8.664 1 98.94 11 GLN B CA 1
ATOM 1492 C C . GLN B 1 11 ? -9.602 -17.016 -9.812 1 98.94 11 GLN B C 1
ATOM 1494 O O . GLN B 1 11 ? -9.453 -16.016 -10.523 1 98.94 11 GLN B O 1
ATOM 1499 N N . ASN B 1 12 ? -10.602 -17.781 -9.914 1 98.88 12 ASN B N 1
ATOM 1500 C CA . ASN B 1 12 ? -11.461 -17.828 -11.094 1 98.88 12 ASN B CA 1
ATOM 1501 C C . ASN B 1 12 ? -12.164 -16.484 -11.305 1 98.88 12 ASN B C 1
ATOM 1503 O O . ASN B 1 12 ? -12.367 -16.062 -12.445 1 98.88 12 ASN B O 1
ATOM 1507 N N . ASP B 1 13 ? -12.555 -15.781 -10.297 1 98.94 13 ASP B N 1
ATOM 1508 C CA . ASP B 1 13 ? -13.336 -14.555 -10.414 1 98.94 13 ASP B CA 1
ATOM 1509 C C . ASP B 1 13 ? -12.539 -13.469 -11.133 1 98.94 13 ASP B C 1
ATOM 1511 O O . ASP B 1 13 ? -13.102 -12.484 -11.609 1 98.94 13 ASP B O 1
ATOM 1515 N N . TYR B 1 14 ? -11.203 -13.609 -11.25 1 98.94 14 TYR B N 1
ATOM 1516 C CA . TYR B 1 14 ? -10.383 -12.586 -11.875 1 98.94 14 TYR B CA 1
ATOM 1517 C C . TYR B 1 14 ? -10.258 -12.82 -13.375 1 98.94 14 TYR B C 1
ATOM 1519 O O . TYR B 1 14 ? -9.672 -12 -14.094 1 98.94 14 TYR B O 1
ATOM 1527 N N . PHE B 1 15 ? -10.797 -13.891 -13.859 1 98.88 15 PHE B N 1
ATOM 1528 C CA . PHE B 1 15 ? -10.672 -14.281 -15.258 1 98.88 15 PHE B CA 1
ATOM 1529 C C . PHE B 1 15 ? -11.992 -14.086 -16 1 98.88 15 PHE B C 1
ATOM 1531 O O . PHE B 1 15 ? -12.953 -13.562 -15.43 1 98.88 15 PHE B O 1
ATOM 1538 N N . LYS B 1 16 ? -11.953 -14.414 -17.281 1 98.19 16 LYS B N 1
ATOM 1539 C CA . LYS B 1 16 ? -13.109 -14.203 -18.141 1 98.19 16 LYS B CA 1
ATOM 1540 C C . LYS B 1 16 ? -14.383 -14.766 -17.516 1 98.19 16 LYS B C 1
ATOM 1542 O O . LYS B 1 16 ? -14.383 -15.906 -17.031 1 98.19 16 LYS B O 1
ATOM 1547 N N . ASN B 1 17 ? -15.469 -13.945 -17.438 1 97.44 17 ASN B N 1
ATOM 1548 C CA . ASN B 1 17 ? -16.781 -14.297 -16.922 1 97.44 17 ASN B CA 1
ATOM 1549 C C . ASN B 1 17 ? -16.797 -14.352 -15.391 1 97.44 17 ASN B C 1
ATOM 1551 O O . ASN B 1 17 ? -17.766 -14.805 -14.789 1 97.44 17 ASN B O 1
ATOM 1555 N N . GLY B 1 18 ? -15.664 -14.039 -14.781 1 98.44 18 GLY B N 1
ATOM 1556 C CA . GLY B 1 18 ? -15.641 -13.914 -13.328 1 98.44 18 GLY B CA 1
ATOM 1557 C C . GLY B 1 18 ? -16.281 -12.633 -12.828 1 98.44 18 GLY B C 1
ATOM 1558 O O . GLY B 1 18 ? -16.5 -11.703 -13.602 1 98.44 18 GLY B O 1
ATOM 1559 N N . LYS B 1 19 ? -16.516 -12.539 -11.602 1 98.38 19 LYS B N 1
ATOM 1560 C CA . LYS B 1 19 ? -17.266 -11.422 -11.016 1 98.38 19 LYS B CA 1
ATOM 1561 C C . LYS B 1 19 ? -16.375 -10.188 -10.883 1 98.38 19 LYS B C 1
ATOM 1563 O O . LYS B 1 19 ? -16.875 -9.086 -10.609 1 98.38 19 LYS B O 1
ATOM 1568 N N . MET B 1 20 ? -15.055 -10.336 -11.117 1 98.38 20 MET B N 1
ATOM 1569 C CA . MET B 1 20 ? -14.078 -9.258 -11.031 1 98.38 20 MET B CA 1
ATOM 1570 C C . MET B 1 20 ? -13 -9.414 -12.102 1 98.38 20 MET B C 1
ATOM 1572 O O . MET B 1 20 ? -11.812 -9.453 -11.797 1 98.38 20 MET B O 1
ATOM 1576 N N . GLU B 1 21 ? -13.414 -9.422 -13.273 1 98.62 21 GLU B N 1
ATOM 1577 C CA . GLU B 1 21 ? -12.492 -9.641 -14.383 1 98.62 21 GLU B CA 1
ATOM 1578 C C . GLU B 1 21 ? -11.414 -8.562 -14.414 1 98.62 21 GLU B C 1
ATOM 1580 O O . GLU B 1 21 ? -11.711 -7.375 -14.305 1 98.62 21 GLU B O 1
ATOM 1585 N N . LEU B 1 22 ? -10.148 -8.992 -14.578 1 98.81 22 LEU B N 1
ATOM 1586 C CA . LEU B 1 22 ? -9.016 -8.086 -14.672 1 98.81 22 LEU B CA 1
ATOM 1587 C C . LEU B 1 22 ? -8.578 -7.902 -16.125 1 98.81 22 LEU B C 1
ATOM 1589 O O . LEU B 1 22 ? -9.172 -8.484 -17.031 1 98.81 22 LEU B O 1
ATOM 1593 N N . VAL B 1 23 ? -7.629 -7.055 -16.328 1 98.81 23 VAL B N 1
ATOM 1594 C CA . VAL B 1 23 ? -7.012 -6.875 -17.641 1 98.81 23 VAL B CA 1
ATOM 1595 C C . VAL B 1 23 ? -5.715 -7.672 -17.719 1 98.81 23 VAL B C 1
ATOM 1597 O O . VAL B 1 23 ? -4.797 -7.461 -16.922 1 98.81 23 VAL B O 1
ATOM 1600 N N . GLY B 1 24 ? -5.621 -8.664 -18.531 1 98.31 24 GLY B N 1
ATOM 1601 C CA . GLY B 1 24 ? -4.406 -9.414 -18.797 1 98.31 24 GLY B CA 1
ATOM 1602 C C . GLY B 1 24 ? -4.168 -10.531 -17.797 1 98.31 24 GLY B C 1
ATOM 1603 O O . GLY B 1 24 ? -3.021 -10.883 -17.516 1 98.31 24 GLY B O 1
ATOM 1604 N N . PRO B 1 25 ? -5.23 -11.055 -17.156 1 98.88 25 PRO B N 1
ATOM 1605 C CA . PRO B 1 25 ? -4.988 -12.109 -16.172 1 98.88 25 PRO B CA 1
ATOM 1606 C C . PRO B 1 25 ? -4.422 -13.383 -16.797 1 98.88 25 PRO B C 1
ATOM 1608 O O . PRO B 1 25 ? -3.639 -14.094 -16.172 1 98.88 25 PRO B O 1
ATOM 1611 N N . ASP B 1 26 ? -4.773 -13.68 -18.062 1 98.88 26 ASP B N 1
ATOM 1612 C CA . ASP B 1 26 ? -4.277 -14.875 -18.734 1 98.88 26 ASP B CA 1
ATOM 1613 C C . ASP B 1 26 ? -2.781 -14.758 -19.031 1 98.88 26 ASP B C 1
ATOM 1615 O O . ASP B 1 26 ? -2.043 -15.742 -18.906 1 98.88 26 ASP B O 1
ATOM 1619 N N . GLN B 1 27 ? -2.357 -13.586 -19.422 1 98.75 27 GLN B N 1
ATOM 1620 C CA . GLN B 1 27 ? -0.935 -13.359 -19.656 1 98.75 27 GLN B CA 1
ATOM 1621 C C . GLN B 1 27 ? -0.136 -13.523 -18.359 1 98.75 27 GLN B C 1
ATOM 1623 O O . GLN B 1 27 ? 0.938 -14.125 -18.359 1 98.75 27 GLN B O 1
ATOM 1628 N N . ALA B 1 28 ? -0.655 -12.977 -17.281 1 98.94 28 ALA B N 1
ATOM 1629 C CA . ALA B 1 28 ? -0.007 -13.133 -15.984 1 98.94 28 ALA B CA 1
ATOM 1630 C C . ALA B 1 28 ? 0.061 -14.602 -15.578 1 98.94 28 ALA B C 1
ATOM 1632 O O . ALA B 1 28 ? 1.095 -15.07 -15.102 1 98.94 28 ALA B O 1
ATOM 1633 N N . LEU B 1 29 ? -1.042 -15.305 -15.805 1 98.94 29 LEU B N 1
ATOM 1634 C CA . LEU B 1 29 ? -1.112 -16.719 -15.469 1 98.94 29 LEU B CA 1
ATOM 1635 C C . LEU B 1 29 ? -0.069 -17.516 -16.25 1 98.94 29 LEU B C 1
ATOM 1637 O O . LEU B 1 29 ? 0.562 -18.422 -15.695 1 98.94 29 LEU B O 1
ATOM 1641 N N . ASP B 1 30 ? 0.103 -17.188 -17.484 1 98.88 30 ASP B N 1
ATOM 1642 C CA . ASP B 1 30 ? 1.099 -17.859 -18.312 1 98.88 30 ASP B CA 1
ATOM 1643 C C . ASP B 1 30 ? 2.494 -17.719 -17.703 1 98.88 30 ASP B C 1
ATOM 1645 O O . ASP B 1 30 ? 3.256 -18.703 -17.656 1 98.88 30 ASP B O 1
ATOM 1649 N N . LYS B 1 31 ? 2.83 -16.562 -17.25 1 98.94 31 LYS B N 1
ATOM 1650 C CA . LYS B 1 31 ? 4.125 -16.328 -16.625 1 98.94 31 LYS B CA 1
ATOM 1651 C C . LYS B 1 31 ? 4.223 -17.062 -15.289 1 98.94 31 LYS B C 1
ATOM 1653 O O . LYS B 1 31 ? 5.273 -17.609 -14.953 1 98.94 31 LYS B O 1
ATOM 1658 N N . ILE B 1 32 ? 3.145 -17.078 -14.555 1 98.94 32 ILE B N 1
ATOM 1659 C CA . ILE B 1 32 ? 3.123 -17.766 -13.266 1 98.94 32 ILE B CA 1
ATOM 1660 C C . ILE B 1 32 ? 3.379 -19.25 -13.469 1 98.94 32 ILE B C 1
ATOM 1662 O O . ILE B 1 32 ? 4.148 -19.859 -12.727 1 98.94 32 ILE B O 1
ATOM 1666 N N . LYS B 1 33 ? 2.771 -19.812 -14.492 1 98.88 33 LYS B N 1
ATOM 1667 C CA . LYS B 1 33 ? 2.969 -21.219 -14.781 1 98.88 33 LYS B CA 1
ATOM 1668 C C . LYS B 1 33 ? 4.43 -21.516 -15.109 1 98.88 33 LYS B C 1
ATOM 1670 O O . LYS B 1 33 ? 4.961 -22.562 -14.719 1 98.88 33 LYS B O 1
ATOM 1675 N N . GLN B 1 34 ? 5.07 -20.609 -15.789 1 98.81 34 GLN B N 1
ATOM 1676 C CA . GLN B 1 34 ? 6.496 -20.75 -16.062 1 98.81 34 GLN B CA 1
ATOM 1677 C C . GLN B 1 34 ? 7.301 -20.75 -14.766 1 98.81 34 GLN B C 1
ATOM 1679 O O . GLN B 1 34 ? 8.227 -21.547 -14.594 1 98.81 34 GLN B O 1
ATOM 1684 N N . LEU B 1 35 ? 6.969 -19.891 -13.883 1 98.88 35 LEU B N 1
ATOM 1685 C CA . LEU B 1 35 ? 7.664 -19.781 -12.609 1 98.88 35 LEU B CA 1
ATOM 1686 C C . LEU B 1 35 ? 7.391 -21.016 -11.742 1 98.88 35 LEU B C 1
ATOM 1688 O O . LEU B 1 35 ? 8.297 -21.531 -11.078 1 98.88 35 LEU B O 1
ATOM 1692 N N . GLU B 1 36 ? 6.129 -21.469 -11.789 1 98.75 36 GLU B N 1
ATOM 1693 C CA . GLU B 1 36 ? 5.805 -22.703 -11.078 1 98.75 36 GLU B CA 1
ATOM 1694 C C . GLU B 1 36 ? 6.691 -23.859 -11.555 1 98.75 36 GLU B C 1
ATOM 1696 O O . GLU B 1 36 ? 7.211 -24.609 -10.734 1 98.75 36 GLU B O 1
ATOM 1701 N N . GLN B 1 37 ? 6.75 -23.969 -12.844 1 98.38 37 GLN B N 1
ATOM 1702 C CA . GLN B 1 37 ? 7.57 -25.031 -13.414 1 98.38 37 GLN B CA 1
ATOM 1703 C C . GLN B 1 37 ? 9.008 -24.953 -12.898 1 98.38 37 GLN B C 1
ATOM 1705 O O . GLN B 1 37 ? 9.578 -25.969 -12.484 1 98.38 37 GLN B O 1
ATOM 1710 N N . TYR B 1 38 ? 9.602 -23.797 -12.906 1 98.5 38 TYR B N 1
ATOM 1711 C CA . TYR B 1 38 ? 10.961 -23.594 -12.43 1 98.5 38 TYR B CA 1
ATOM 1712 C C . TYR B 1 38 ? 11.094 -24 -10.961 1 98.5 38 TYR B C 1
ATOM 1714 O O . TYR B 1 38 ? 12.016 -24.734 -10.594 1 98.5 38 TYR B O 1
ATOM 1722 N N . PHE B 1 39 ? 10.219 -23.531 -10.094 1 98.31 39 PHE B N 1
ATOM 1723 C CA . PHE B 1 39 ? 10.297 -23.797 -8.664 1 98.31 39 PHE B CA 1
ATOM 1724 C C . PHE B 1 39 ? 10.078 -25.281 -8.383 1 98.31 39 PHE B C 1
ATOM 1726 O O . PHE B 1 39 ? 10.742 -25.859 -7.516 1 98.31 39 PHE B O 1
ATOM 1733 N N . ASN B 1 40 ? 9.156 -25.891 -9.125 1 97.25 40 ASN B N 1
ATOM 1734 C CA . ASN B 1 40 ? 8.945 -27.328 -8.992 1 97.25 40 ASN B CA 1
ATOM 1735 C C . ASN B 1 40 ? 10.195 -28.125 -9.367 1 97.25 40 ASN B C 1
ATOM 1737 O O . ASN B 1 40 ? 10.602 -29.031 -8.641 1 97.25 40 ASN B O 1
ATOM 1741 N N . GLU B 1 41 ? 10.758 -27.719 -10.445 1 97.19 41 GLU B N 1
ATOM 1742 C CA . GLU B 1 41 ? 11.953 -28.406 -10.93 1 97.19 41 GLU B CA 1
ATOM 1743 C C . GLU B 1 41 ? 13.102 -28.281 -9.93 1 97.19 41 GLU B C 1
ATOM 1745 O O . GLU B 1 41 ? 13.914 -29.203 -9.789 1 97.19 41 GLU B O 1
ATOM 1750 N N . LYS B 1 42 ? 13.133 -27.234 -9.188 1 96.75 42 LYS B N 1
ATOM 1751 C CA . LYS B 1 42 ? 14.203 -26.984 -8.227 1 96.75 42 LYS B CA 1
ATOM 1752 C C . LYS B 1 42 ? 13.812 -27.469 -6.828 1 96.75 42 LYS B C 1
ATOM 1754 O O . LYS B 1 42 ? 14.594 -27.359 -5.887 1 96.75 42 LYS B O 1
ATOM 1759 N N . ASN B 1 43 ? 12.625 -27.984 -6.719 1 96.19 43 ASN B N 1
ATOM 1760 C CA . ASN B 1 43 ? 12.094 -28.453 -5.441 1 96.19 43 ASN B CA 1
ATOM 1761 C C . ASN B 1 43 ? 12.07 -27.328 -4.406 1 96.19 43 ASN B C 1
ATOM 1763 O O . ASN B 1 43 ? 12.492 -27.516 -3.264 1 96.19 43 ASN B O 1
ATOM 1767 N N . LEU B 1 44 ? 11.789 -26.156 -4.844 1 96.81 44 LEU B N 1
ATOM 1768 C CA . LEU B 1 44 ? 11.602 -24.984 -3.979 1 96.81 44 LEU B CA 1
ATOM 1769 C C . LEU B 1 44 ? 10.125 -24.781 -3.654 1 96.81 44 LEU B C 1
ATOM 1771 O O . LEU B 1 44 ? 9.258 -25.109 -4.465 1 96.81 44 LEU B O 1
ATOM 1775 N N . PRO B 1 45 ? 9.812 -24.25 -2.541 1 97.88 45 PRO B N 1
ATOM 1776 C CA . PRO B 1 45 ? 8.414 -24.156 -2.117 1 97.88 45 PRO B CA 1
ATOM 1777 C C . PRO B 1 45 ? 7.598 -23.188 -2.965 1 97.88 45 PRO B C 1
ATOM 1779 O O . PRO B 1 45 ? 8.109 -22.125 -3.352 1 97.88 45 PRO B O 1
ATOM 1782 N N . ILE B 1 46 ? 6.441 -23.578 -3.258 1 98.69 46 ILE B N 1
ATOM 1783 C CA . ILE B 1 46 ? 5.406 -22.719 -3.83 1 98.69 46 ILE B CA 1
ATOM 1784 C C . ILE B 1 46 ? 4.242 -22.594 -2.848 1 98.69 46 ILE B C 1
ATOM 1786 O O . ILE B 1 46 ? 3.711 -23.594 -2.371 1 98.69 46 ILE B O 1
ATOM 1790 N N . ILE B 1 47 ? 3.898 -21.406 -2.518 1 98.88 47 ILE B N 1
ATOM 1791 C CA . ILE B 1 47 ? 2.793 -21.109 -1.609 1 98.88 47 ILE B CA 1
ATOM 1792 C C . ILE B 1 47 ? 1.688 -20.375 -2.355 1 98.88 47 ILE B C 1
ATOM 1794 O O . ILE B 1 47 ? 1.939 -19.328 -2.975 1 98.88 47 ILE B O 1
ATOM 1798 N N . TYR B 1 48 ? 0.515 -20.906 -2.309 1 98.88 48 TYR B N 1
ATOM 1799 C CA . TYR B 1 48 ? -0.654 -20.281 -2.91 1 98.88 48 TYR B CA 1
ATOM 1800 C C . TYR B 1 48 ? -1.491 -19.562 -1.856 1 98.88 48 TYR B C 1
ATOM 1802 O O . TYR B 1 48 ? -1.703 -20.094 -0.761 1 98.88 48 TYR B O 1
ATOM 1810 N N . VAL B 1 49 ? -1.899 -18.359 -2.164 1 98.94 49 VAL B N 1
ATOM 1811 C CA . VAL B 1 49 ? -2.807 -17.609 -1.297 1 98.94 49 VAL B CA 1
ATOM 1812 C C . VAL B 1 49 ? -4.203 -17.578 -1.916 1 98.94 49 VAL B C 1
ATOM 1814 O O . VAL B 1 49 ? -4.355 -17.281 -3.104 1 98.94 49 VAL B O 1
ATOM 1817 N N . GLN B 1 50 ? -5.141 -17.938 -1.194 1 98.88 50 GLN B N 1
ATOM 1818 C CA . GLN B 1 50 ? -6.543 -17.891 -1.601 1 98.88 50 GLN B CA 1
ATOM 1819 C C . GLN B 1 50 ? -7.336 -16.922 -0.734 1 98.88 50 GLN B C 1
ATOM 1821 O O . GLN B 1 50 ? -7.359 -17.047 0.492 1 98.88 50 GLN B O 1
ATOM 1826 N N . HIS B 1 51 ? -7.965 -15.945 -1.351 1 98.94 51 HIS B N 1
ATOM 1827 C CA . HIS B 1 51 ? -8.82 -14.977 -0.672 1 98.94 51 HIS B CA 1
ATOM 1828 C C . HIS B 1 51 ? -10.266 -15.445 -0.64 1 98.94 51 HIS B C 1
ATOM 1830 O O . HIS B 1 51 ? -10.844 -15.773 -1.681 1 98.94 51 HIS B O 1
ATOM 1836 N N . ILE B 1 52 ? -10.875 -15.477 0.5 1 98.81 52 ILE B N 1
ATOM 1837 C CA . ILE B 1 52 ? -12.258 -15.922 0.628 1 98.81 52 ILE B CA 1
ATOM 1838 C C . ILE B 1 52 ? -13.086 -14.836 1.318 1 98.81 52 ILE B C 1
ATOM 1840 O O . ILE B 1 52 ? -12.719 -14.367 2.396 1 98.81 52 ILE B O 1
ATOM 1844 N N . ASN B 1 53 ? -14.133 -14.445 0.699 1 98.69 53 ASN B N 1
ATOM 1845 C CA . ASN B 1 53 ? -15.078 -13.484 1.251 1 98.69 53 ASN B CA 1
ATOM 1846 C C . ASN B 1 53 ? -16.391 -14.164 1.657 1 98.69 53 ASN B C 1
ATOM 1848 O O . ASN B 1 53 ? -16.688 -15.266 1.198 1 98.69 53 ASN B O 1
ATOM 1852 N N . PRO B 1 54 ? -17.125 -13.492 2.484 1 98.19 54 PRO B N 1
ATOM 1853 C CA . PRO B 1 54 ? -18.453 -14.016 2.816 1 98.19 54 PRO B CA 1
ATOM 1854 C C . PRO B 1 54 ? -19.406 -14 1.622 1 98.19 54 PRO B C 1
ATOM 1856 O O . PRO B 1 54 ? -19.141 -13.344 0.617 1 98.19 54 PRO B O 1
ATOM 1859 N N . PRO B 1 55 ? -20.531 -14.68 1.711 1 97.38 55 PRO B N 1
ATOM 1860 C CA . PRO B 1 55 ? -21.453 -14.859 0.581 1 97.38 55 PRO B CA 1
ATOM 1861 C C . PRO B 1 55 ? -22.031 -13.539 0.071 1 97.38 55 PRO B C 1
ATOM 1863 O O . PRO B 1 55 ? -22.391 -13.43 -1.104 1 97.38 55 PRO B O 1
ATOM 1866 N N . GLN B 1 56 ? -22.078 -12.539 0.9 1 97.06 56 GLN B N 1
ATOM 1867 C CA . GLN B 1 56 ? -22.719 -11.281 0.525 1 97.06 56 GLN B CA 1
ATOM 1868 C C . GLN B 1 56 ? -21.75 -10.367 -0.221 1 97.06 56 GLN B C 1
ATOM 1870 O O . GLN B 1 56 ? -22.156 -9.32 -0.73 1 97.06 56 GLN B O 1
ATOM 1875 N N . ALA B 1 57 ? -20.5 -10.836 -0.319 1 97.62 57 ALA B N 1
ATOM 1876 C CA . ALA B 1 57 ? -19.484 -9.992 -0.957 1 97.62 57 ALA B CA 1
ATOM 1877 C C . ALA B 1 57 ? -19.688 -9.961 -2.469 1 97.62 57 ALA B C 1
ATOM 1879 O O . ALA B 1 57 ? -20.453 -10.734 -3.021 1 97.62 57 ALA B O 1
ATOM 1880 N N . SER B 1 58 ? -19.016 -9.055 -3.1 1 97.75 58 SER B N 1
ATOM 1881 C CA . SER B 1 58 ? -19.172 -8.836 -4.535 1 97.75 58 SER B CA 1
ATOM 1882 C C . SER B 1 58 ? -18.438 -9.906 -5.336 1 97.75 58 SER B C 1
ATOM 1884 O O . SER B 1 58 ? -18.797 -10.18 -6.484 1 97.75 58 SER B O 1
ATOM 1886 N N . PHE B 1 59 ? -17.406 -1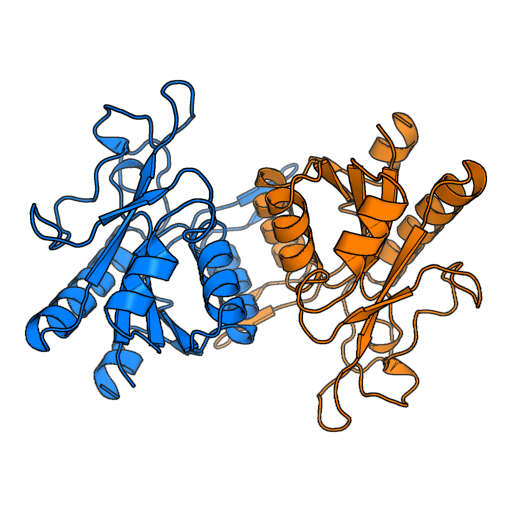0.414 -4.859 1 98.44 59 PHE B N 1
ATOM 1887 C CA . PHE B 1 59 ? -16.656 -11.477 -5.516 1 98.44 59 PHE B CA 1
ATOM 1888 C C . PHE B 1 59 ? -15.891 -12.305 -4.496 1 98.44 59 PHE B C 1
ATOM 1890 O O . PHE B 1 59 ? -15.883 -11.984 -3.305 1 98.44 59 PHE B O 1
ATOM 1897 N N . PHE B 1 60 ? -15.305 -13.469 -4.957 1 98.69 60 PHE B N 1
ATOM 1898 C CA . PHE B 1 60 ? -14.602 -14.422 -4.094 1 98.69 60 PHE B CA 1
ATOM 1899 C C . PHE B 1 60 ? -15.516 -14.914 -2.979 1 98.69 60 PHE B C 1
ATOM 1901 O O . PHE B 1 60 ? -15.086 -15.07 -1.837 1 98.69 60 PHE B O 1
ATOM 1908 N N . GLN B 1 61 ? -16.75 -15.094 -3.326 1 98.44 61 GLN B N 1
ATOM 1909 C CA . GLN B 1 61 ? -17.703 -15.586 -2.338 1 98.44 61 GLN B CA 1
ATOM 1910 C C . GLN B 1 61 ? -17.406 -17.031 -1.973 1 98.44 61 GLN B C 1
ATOM 1912 O O . GLN B 1 61 ? -17.203 -17.875 -2.852 1 98.44 61 GLN B O 1
ATOM 1917 N N . GLU B 1 62 ? -17.469 -17.25 -0.748 1 98.25 62 GLU B N 1
ATOM 1918 C CA . GLU B 1 62 ? -17.281 -18.641 -0.304 1 98.25 62 GLU B CA 1
ATOM 1919 C C . GLU B 1 62 ? -18.297 -19.562 -0.971 1 98.25 62 GLU B C 1
ATOM 1921 O O . GLU B 1 62 ? -19.438 -19.172 -1.232 1 98.25 62 GLU B O 1
ATOM 1926 N N . ASN B 1 63 ? -17.844 -20.797 -1.336 1 97.12 63 ASN B N 1
ATOM 1927 C CA . ASN B 1 63 ? -18.672 -21.859 -1.866 1 97.12 63 ASN B CA 1
ATOM 1928 C C . ASN B 1 63 ? -19.109 -21.578 -3.301 1 97.12 63 ASN B C 1
ATOM 1930 O O . ASN B 1 63 ? -20.188 -22 -3.725 1 97.12 63 ASN B O 1
ATOM 1934 N N . THR B 1 64 ? -18.438 -20.75 -3.977 1 98.25 64 THR B N 1
ATOM 1935 C CA . THR B 1 64 ? -18.656 -20.547 -5.406 1 98.25 64 THR B CA 1
ATOM 1936 C C . THR B 1 64 ? -17.422 -20.953 -6.203 1 98.25 64 THR B C 1
ATOM 1938 O O . THR B 1 64 ? -16.344 -21.125 -5.641 1 98.25 64 THR B O 1
ATOM 1941 N N . ASP B 1 65 ? -17.594 -21.156 -7.465 1 98.25 65 ASP B N 1
ATOM 1942 C CA . ASP B 1 65 ? -16.484 -21.453 -8.352 1 98.25 65 ASP B CA 1
ATOM 1943 C C . ASP B 1 65 ? -15.5 -20.281 -8.414 1 98.25 65 ASP B C 1
ATOM 1945 O O . ASP B 1 65 ? -14.297 -20.484 -8.602 1 98.25 65 ASP B O 1
ATOM 1949 N N . GLY B 1 66 ? -16.016 -19.078 -8.188 1 98.69 66 GLY B N 1
ATOM 1950 C CA . GLY B 1 66 ? -15.227 -17.859 -8.312 1 98.69 66 GLY B CA 1
ATOM 1951 C C . GLY B 1 66 ? -14.07 -17.797 -7.336 1 98.69 66 GLY B C 1
ATOM 1952 O O . GLY B 1 66 ? -13.023 -17.219 -7.637 1 98.69 66 GLY B O 1
ATOM 1953 N N . VAL B 1 67 ? -14.25 -18.438 -6.176 1 98.62 67 VAL B N 1
ATOM 1954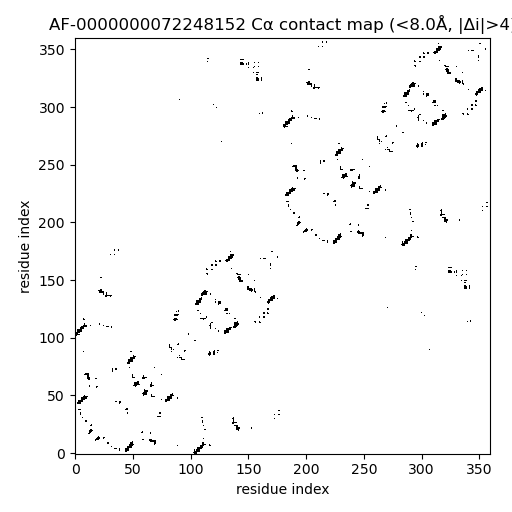 C CA . VAL B 1 67 ? -13.281 -18.312 -5.09 1 98.62 67 VAL B CA 1
ATOM 1955 C C . VAL B 1 67 ? -12.172 -19.359 -5.262 1 98.62 67 VAL B C 1
ATOM 1957 O O . VAL B 1 67 ? -11.109 -19.25 -4.645 1 98.62 67 VAL B O 1
ATOM 1960 N N . LEU B 1 68 ? -12.336 -20.328 -6.16 1 98.44 68 LEU B N 1
ATOM 1961 C CA . LEU B 1 68 ? -11.367 -21.406 -6.332 1 98.44 68 LEU B CA 1
ATOM 1962 C C . LEU B 1 68 ? -10.117 -20.906 -7.039 1 98.44 68 LEU B C 1
ATOM 1964 O O . LEU B 1 68 ? -10.188 -20.016 -7.898 1 98.44 68 LEU B O 1
ATOM 1968 N N . LEU B 1 69 ? -8.977 -21.453 -6.633 1 98.62 69 LEU B N 1
ATOM 1969 C CA . LEU B 1 69 ? -7.754 -21.219 -7.391 1 98.62 69 LEU B CA 1
ATOM 1970 C C . LEU B 1 69 ? -7.922 -21.672 -8.844 1 98.62 69 LEU B C 1
ATOM 1972 O O . LEU B 1 69 ? -8.57 -22.672 -9.117 1 98.62 69 LEU B O 1
ATOM 1976 N N . HIS B 1 70 ? -7.344 -20.922 -9.727 1 98.81 70 HIS B N 1
ATOM 1977 C CA . HIS B 1 70 ? -7.457 -21.25 -11.141 1 98.81 70 HIS B CA 1
ATOM 1978 C C . HIS B 1 70 ? -6.973 -22.672 -11.414 1 98.81 70 HIS B C 1
ATOM 1980 O O . HIS B 1 70 ? -5.914 -23.078 -10.93 1 98.81 70 HIS B O 1
ATOM 1986 N N . PRO B 1 71 ? -7.641 -23.406 -12.203 1 98.12 71 PRO B N 1
ATOM 1987 C CA . PRO B 1 71 ? -7.352 -24.828 -12.375 1 98.12 71 PRO B CA 1
ATOM 1988 C C . PRO B 1 71 ? -6.043 -25.094 -13.125 1 98.12 71 PRO B C 1
ATOM 1990 O O . PRO B 1 71 ? -5.523 -26.203 -13.102 1 98.12 71 PRO B O 1
ATOM 1993 N N . GLU B 1 72 ? -5.496 -24.094 -13.781 1 98.44 72 GLU B N 1
ATOM 1994 C CA . GLU B 1 72 ? -4.262 -24.297 -14.531 1 98.44 72 GLU B CA 1
ATOM 1995 C C . GLU B 1 72 ? -3.039 -24.172 -13.625 1 98.44 72 GLU B C 1
ATOM 1997 O O . GLU B 1 72 ? -1.918 -24.469 -14.039 1 98.44 72 GLU B O 1
ATOM 2002 N N . LEU B 1 73 ? -3.26 -23.688 -12.414 1 98.69 73 LEU B N 1
ATOM 2003 C CA . LEU B 1 73 ? -2.15 -23.688 -11.469 1 98.69 73 LEU B CA 1
ATOM 2004 C C . LEU B 1 73 ? -1.727 -25.109 -11.117 1 98.69 73 LEU B C 1
ATOM 2006 O O . LEU B 1 73 ? -2.525 -26.047 -11.219 1 98.69 73 LEU B O 1
ATOM 2010 N N . SER B 1 74 ? -0.558 -25.219 -10.672 1 96.88 74 SER B N 1
ATOM 2011 C CA . SER B 1 74 ? -0.043 -26.531 -10.281 1 96.88 74 SER B CA 1
ATOM 2012 C C . SER B 1 74 ? -0.536 -26.938 -8.891 1 96.88 74 SER B C 1
ATOM 2014 O O . SER B 1 74 ? -0.226 -28.016 -8.406 1 96.88 74 SER B O 1
ATOM 2016 N N . ALA B 1 75 ? -1.346 -26.125 -8.312 1 95.25 75 ALA B N 1
ATOM 2017 C CA . ALA B 1 75 ? -1.812 -26.344 -6.949 1 95.25 75 ALA B CA 1
ATOM 2018 C C . ALA B 1 75 ? -2.656 -27.625 -6.863 1 95.25 75 ALA B C 1
ATOM 2020 O O . ALA B 1 75 ? -3.559 -27.828 -7.68 1 95.25 75 ALA B O 1
ATOM 2021 N N . GLY B 1 76 ? -2.357 -28.438 -5.91 1 90.81 76 GLY B N 1
ATOM 2022 C CA . GLY B 1 76 ? -3.107 -29.656 -5.621 1 90.81 76 GLY B CA 1
ATOM 2023 C C . GLY B 1 76 ? -3.307 -29.891 -4.137 1 90.81 76 GLY B C 1
ATOM 2024 O O . GLY B 1 76 ? -3.217 -28.953 -3.334 1 90.81 76 GLY B O 1
ATOM 2025 N N . SER B 1 77 ? -3.615 -31.062 -3.744 1 89.94 77 SER B N 1
ATOM 2026 C CA . SER B 1 77 ? -3.975 -31.406 -2.373 1 89.94 77 SER B CA 1
ATOM 2027 C C . SER B 1 77 ? -2.773 -31.297 -1.44 1 89.94 77 SER B C 1
ATOM 2029 O O . SER B 1 77 ? -2.932 -31.016 -0.247 1 89.94 77 SER B O 1
ATOM 2031 N N . ASP B 1 78 ? -1.611 -31.344 -1.92 1 92.5 78 ASP B N 1
ATOM 2032 C CA . ASP B 1 78 ? -0.409 -31.344 -1.092 1 92.5 78 ASP B CA 1
ATOM 2033 C C . ASP B 1 78 ? 0.281 -29.969 -1.133 1 92.5 78 ASP B C 1
ATOM 2035 O O . ASP B 1 78 ? 1.331 -29.781 -0.516 1 92.5 78 ASP B O 1
ATOM 2039 N N . SER B 1 79 ? -0.294 -29.125 -1.831 1 96.5 79 SER B N 1
ATOM 2040 C CA . SER B 1 79 ? 0.319 -27.812 -1.969 1 96.5 79 SER B CA 1
ATOM 2041 C C . SER B 1 79 ? 0.146 -26.984 -0.698 1 96.5 79 SER B C 1
ATOM 2043 O O . SER B 1 79 ? -0.748 -27.25 0.107 1 96.5 79 SER B O 1
ATOM 2045 N N . LEU B 1 80 ? 1.053 -26.062 -0.465 1 98 80 LEU B N 1
ATOM 2046 C CA . LEU B 1 80 ? 0.919 -25.078 0.607 1 98 80 LEU B CA 1
ATOM 2047 C C . LEU B 1 80 ? -0.08 -24 0.226 1 98 80 LEU B C 1
ATOM 2049 O O . LEU B 1 80 ? 0.179 -23.203 -0.679 1 98 80 LEU B O 1
ATOM 2053 N N . ILE B 1 81 ? -1.207 -24 0.859 1 98.5 81 ILE B N 1
ATOM 2054 C CA . ILE B 1 81 ? -2.252 -23.031 0.579 1 98.5 81 ILE B CA 1
ATOM 2055 C C . ILE B 1 81 ? -2.553 -22.219 1.838 1 98.5 81 ILE B C 1
ATOM 2057 O O . ILE B 1 81 ? -2.793 -22.781 2.906 1 98.5 81 ILE B O 1
ATOM 2061 N N . VAL B 1 82 ? -2.494 -20.938 1.774 1 98.75 82 VAL B N 1
ATOM 2062 C CA . VAL B 1 82 ? -2.83 -20 2.842 1 98.75 82 VAL B CA 1
ATOM 2063 C C . VAL B 1 82 ? -4.148 -19.297 2.52 1 98.75 82 VAL B C 1
ATOM 2065 O O . VAL B 1 82 ? -4.293 -18.703 1.452 1 98.75 82 VAL B O 1
ATOM 2068 N N . THR B 1 83 ? -5.121 -19.359 3.355 1 98.75 83 THR B N 1
ATOM 2069 C CA . THR B 1 83 ? -6.383 -18.641 3.195 1 98.75 83 THR B CA 1
ATOM 2070 C C . THR B 1 83 ? -6.332 -17.281 3.898 1 98.75 83 THR B C 1
ATOM 2072 O O . THR B 1 83 ? -5.844 -17.188 5.027 1 98.75 83 THR B O 1
ATOM 2075 N N . LYS B 1 84 ? -6.789 -16.297 3.209 1 98.75 84 LYS B N 1
ATOM 2076 C CA . LYS B 1 84 ? -6.836 -14.961 3.818 1 98.75 84 LYS B CA 1
ATOM 2077 C C . LYS B 1 84 ? -8.203 -14.32 3.623 1 98.75 84 LYS B C 1
ATOM 2079 O O . LYS B 1 84 ? -9.008 -14.781 2.809 1 98.75 84 LYS B O 1
ATOM 2084 N N . HIS B 1 85 ? -8.422 -13.148 4.34 1 98.5 85 HIS B N 1
ATOM 2085 C CA . HIS B 1 85 ? -9.695 -12.438 4.277 1 98.5 85 HIS B CA 1
ATOM 2086 C C . HIS B 1 85 ? -9.484 -10.938 4.086 1 98.5 85 HIS B C 1
ATOM 2088 O O . HIS B 1 85 ? -10.453 -10.18 3.973 1 98.5 85 HIS B O 1
ATOM 2094 N N . TYR B 1 86 ? -8.281 -10.461 4.086 1 98.44 86 TYR B N 1
ATOM 2095 C CA . TYR B 1 86 ? -7.879 -9.07 3.863 1 98.44 86 TYR B CA 1
ATOM 2096 C C . TYR B 1 86 ? -6.852 -8.977 2.74 1 98.44 86 TYR B C 1
ATOM 2098 O O . TYR B 1 86 ? -6.219 -9.969 2.381 1 98.44 86 TYR B O 1
ATOM 2106 N N . PRO B 1 87 ? -6.637 -7.836 2.16 1 98.75 87 PRO B N 1
ATOM 2107 C CA . PRO B 1 87 ? -5.691 -7.695 1.048 1 98.75 87 PRO B CA 1
ATOM 2108 C C . PRO B 1 87 ? -4.281 -8.141 1.409 1 98.75 87 PRO B C 1
ATOM 2110 O O . PRO B 1 87 ? -3.619 -8.82 0.614 1 98.75 87 PRO B O 1
ATOM 2113 N N . ASN B 1 88 ? -3.818 -7.836 2.582 1 98.88 88 ASN B N 1
ATOM 2114 C CA . ASN B 1 88 ? -2.498 -8.203 3.088 1 98.88 88 ASN B CA 1
ATOM 2115 C C . ASN B 1 88 ? -2.408 -9.695 3.391 1 98.88 88 ASN B C 1
ATOM 2117 O O . ASN B 1 88 ? -2.996 -10.172 4.363 1 98.88 88 ASN B O 1
ATOM 2121 N N . SER B 1 89 ? -1.615 -10.406 2.67 1 98.88 89 SER B N 1
ATOM 2122 C CA . SER B 1 89 ? -1.537 -11.859 2.754 1 98.88 89 SER B CA 1
ATOM 2123 C C . SER B 1 89 ? -1.006 -12.312 4.113 1 98.88 89 SER B C 1
ATOM 2125 O O . SER B 1 89 ? -1.152 -13.477 4.488 1 98.88 89 SER B O 1
ATOM 2127 N N . PHE B 1 90 ? -0.399 -11.414 4.863 1 98.88 90 PHE B N 1
ATOM 2128 C CA . PHE B 1 90 ? 0.205 -11.766 6.145 1 98.88 90 PHE B CA 1
ATOM 2129 C C . PHE B 1 90 ? -0.761 -11.492 7.289 1 98.88 90 PHE B C 1
ATOM 2131 O O . PHE B 1 90 ? -0.545 -11.953 8.414 1 98.88 90 PHE B O 1
ATOM 2138 N N . LEU B 1 91 ? -1.771 -10.641 7.02 1 98.81 91 LEU B N 1
ATOM 2139 C CA . LEU B 1 91 ? -2.66 -10.203 8.094 1 98.81 91 LEU B CA 1
ATOM 2140 C C . LEU B 1 91 ? -3.598 -11.328 8.516 1 98.81 91 LEU B C 1
ATOM 2142 O O . LEU B 1 91 ? -4.445 -11.766 7.73 1 98.81 91 LEU B O 1
ATOM 2146 N N . GLU B 1 92 ? -3.4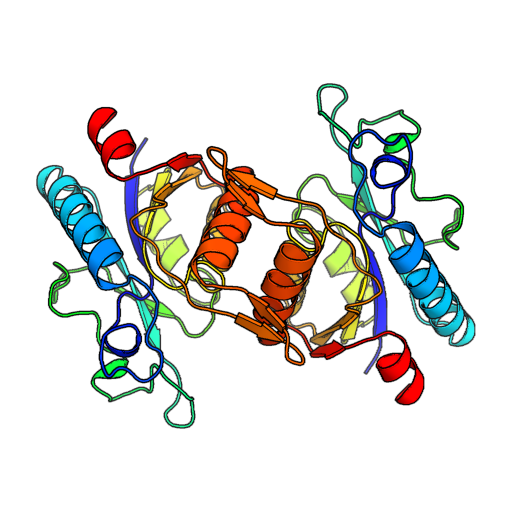41 -11.844 9.742 1 98.62 92 GLU B N 1
ATOM 2147 C CA . GLU B 1 92 ? -4.285 -12.883 10.328 1 98.62 92 GLU B CA 1
ATOM 2148 C C . GLU B 1 92 ? -4.227 -14.164 9.5 1 98.62 92 GLU B C 1
ATOM 2150 O O . GLU B 1 92 ? -5.262 -14.758 9.188 1 98.62 92 GLU B O 1
ATOM 2155 N N . THR B 1 93 ? -3.072 -14.586 9.062 1 98.81 93 THR B N 1
ATOM 2156 C CA . THR B 1 93 ? -2.816 -15.836 8.352 1 98.81 93 THR B CA 1
ATOM 2157 C C . THR B 1 93 ? -1.599 -16.547 8.93 1 98.81 93 THR B C 1
ATOM 2159 O O . THR B 1 93 ? -0.938 -16.031 9.828 1 98.81 93 THR B O 1
ATOM 2162 N N . ASN B 1 94 ? -1.31 -17.688 8.453 1 98.69 94 ASN B N 1
ATOM 2163 C CA . ASN B 1 94 ? -0.134 -18.422 8.906 1 98.69 94 ASN B CA 1
ATOM 2164 C C . ASN B 1 94 ? 1.018 -18.312 7.91 1 98.69 94 ASN B C 1
ATOM 2166 O O . ASN B 1 94 ? 1.958 -19.094 7.945 1 98.69 94 ASN B O 1
ATOM 2170 N N . LEU B 1 95 ? 0.956 -17.328 7.012 1 98.88 95 LEU B N 1
ATOM 2171 C CA . LEU B 1 95 ? 1.962 -17.203 5.961 1 98.88 95 LEU B CA 1
ATOM 2172 C C . LEU B 1 95 ? 3.35 -17 6.559 1 98.88 95 LEU B C 1
ATOM 2174 O O . LEU B 1 95 ? 4.305 -17.672 6.172 1 98.88 95 LEU B O 1
ATOM 2178 N N . ASN B 1 96 ? 3.426 -16.047 7.465 1 98.75 96 ASN B N 1
ATOM 2179 C CA . ASN B 1 96 ? 4.73 -15.758 8.055 1 98.75 96 ASN B CA 1
ATOM 2180 C C . ASN B 1 96 ? 5.305 -16.984 8.758 1 98.75 96 ASN B C 1
ATOM 2182 O O . ASN B 1 96 ? 6.504 -17.25 8.656 1 98.75 96 ASN B O 1
ATOM 2186 N N . GLU B 1 97 ? 4.508 -17.688 9.5 1 98.31 97 GLU B N 1
ATOM 2187 C CA . GLU B 1 97 ? 4.934 -18.906 10.18 1 98.31 97 GLU B CA 1
ATOM 2188 C C . GLU B 1 97 ? 5.414 -19.953 9.172 1 98.31 97 GLU B C 1
ATOM 2190 O O . GLU B 1 97 ? 6.434 -20.609 9.398 1 98.31 97 GLU B O 1
ATOM 2195 N N . LEU B 1 98 ? 4.648 -20.109 8.125 1 98.19 98 LEU B N 1
ATOM 2196 C CA . LEU B 1 98 ? 5.004 -21.062 7.074 1 98.19 98 LEU B CA 1
ATOM 2197 C C . LEU B 1 98 ? 6.359 -20.719 6.465 1 98.19 98 LEU B C 1
ATOM 2199 O O . LEU B 1 98 ? 7.195 -21.594 6.262 1 98.19 98 LEU B O 1
ATOM 2203 N N . LEU B 1 99 ? 6.59 -19.453 6.191 1 98.69 99 LEU B N 1
ATOM 2204 C CA . LEU B 1 99 ? 7.844 -19 5.598 1 98.69 99 LEU B CA 1
ATOM 2205 C C . LEU B 1 99 ? 9.016 -19.234 6.543 1 98.69 99 LEU B C 1
ATOM 2207 O O . LEU B 1 99 ? 10.094 -19.641 6.109 1 98.69 99 LEU B O 1
ATOM 2211 N N . LYS B 1 100 ? 8.812 -19.016 7.793 1 98 100 LYS B N 1
ATOM 2212 C CA . LYS B 1 100 ? 9.852 -19.266 8.789 1 98 100 LYS B CA 1
ATOM 2213 C C . LYS B 1 100 ? 10.164 -20.766 8.883 1 98 100 LYS B C 1
ATOM 2215 O O . LYS B 1 100 ? 11.328 -21.156 8.984 1 98 100 LYS B O 1
ATOM 2220 N N . THR B 1 101 ? 9.117 -21.562 8.883 1 97.5 101 THR B N 1
ATOM 2221 C CA . THR B 1 101 ? 9.273 -23.016 8.945 1 97.5 101 THR B CA 1
ATOM 2222 C C . THR B 1 101 ? 10.18 -23.516 7.824 1 97.5 101 THR B C 1
ATOM 2224 O O . THR B 1 101 ? 11.031 -24.375 8.039 1 97.5 101 THR B O 1
ATOM 2227 N N . TYR B 1 102 ? 10 -22.938 6.668 1 97.31 102 TYR B N 1
ATOM 2228 C CA . TYR B 1 102 ? 10.766 -23.359 5.504 1 97.31 102 TYR B CA 1
ATOM 2229 C C . TYR B 1 102 ? 12.055 -22.547 5.375 1 97.31 102 TYR B C 1
ATOM 2231 O O . TYR B 1 102 ? 12.773 -22.672 4.383 1 97.31 102 TYR B O 1
ATOM 2239 N N . GLN B 1 103 ? 12.289 -21.641 6.344 1 97.88 103 GLN B N 1
ATOM 2240 C CA . GLN B 1 103 ? 13.5 -20.844 6.418 1 97.88 103 GLN B CA 1
ATOM 2241 C C . GLN B 1 103 ? 13.664 -19.984 5.164 1 97.88 103 GLN B C 1
ATOM 2243 O O . GLN B 1 103 ? 14.766 -19.875 4.621 1 97.88 103 GLN B O 1
ATOM 2248 N N . ILE B 1 104 ? 12.547 -19.516 4.738 1 98.31 104 ILE B N 1
ATOM 2249 C CA . ILE B 1 104 ? 12.555 -18.688 3.533 1 98.31 104 ILE B CA 1
ATOM 2250 C C . ILE B 1 104 ? 13.117 -17.312 3.855 1 98.31 104 ILE B C 1
ATOM 2252 O O . ILE B 1 104 ? 12.734 -16.688 4.855 1 98.31 104 ILE B O 1
ATOM 2256 N N . GLU B 1 105 ? 13.945 -16.781 2.977 1 97.88 105 GLU B N 1
ATOM 2257 C CA . GLU B 1 105 ? 14.523 -15.445 3.127 1 97.88 105 GLU B CA 1
ATOM 2258 C C . GLU B 1 105 ? 14.078 -14.516 2 1 97.88 105 GLU B C 1
ATOM 2260 O O . GLU B 1 105 ? 14.008 -13.297 2.182 1 97.88 105 GLU B O 1
ATOM 2265 N N . GLN B 1 106 ? 13.906 -15.078 0.817 1 98.19 106 GLN B N 1
ATOM 2266 C CA . GLN B 1 106 ? 13.508 -14.305 -0.356 1 98.19 106 GLN B CA 1
ATOM 2267 C C . GLN B 1 106 ? 12.164 -14.773 -0.903 1 98.19 106 GLN B C 1
ATOM 2269 O O . GLN B 1 106 ? 11.969 -15.969 -1.126 1 98.19 106 GLN B O 1
ATOM 2274 N N . LEU B 1 107 ? 11.289 -13.859 -1.116 1 98.75 107 LEU B N 1
ATOM 2275 C CA . LEU B 1 107 ? 9.938 -14.18 -1.566 1 98.75 107 LEU B CA 1
ATOM 2276 C C . LEU B 1 107 ? 9.703 -13.68 -2.988 1 98.75 107 LEU B C 1
ATOM 2278 O O . LEU B 1 107 ? 9.797 -12.477 -3.25 1 98.75 107 LEU B O 1
ATOM 2282 N N . VAL B 1 108 ? 9.477 -14.562 -3.943 1 98.94 108 VAL B N 1
ATOM 2283 C CA . VAL B 1 108 ? 9.125 -14.211 -5.316 1 98.94 108 VAL B CA 1
ATOM 2284 C C . VAL B 1 108 ? 7.609 -14.086 -5.449 1 98.94 108 VAL B C 1
ATOM 2286 O O . VAL B 1 108 ? 6.891 -15.086 -5.387 1 98.94 108 VAL B O 1
ATOM 2289 N N . ILE B 1 109 ? 7.176 -12.891 -5.668 1 99 109 ILE B N 1
ATOM 2290 C CA . ILE B 1 109 ? 5.762 -12.57 -5.504 1 99 109 ILE B CA 1
ATOM 2291 C C . ILE B 1 109 ? 5.105 -12.414 -6.871 1 99 109 ILE B C 1
ATOM 2293 O O . ILE B 1 109 ? 5.621 -11.703 -7.738 1 99 109 ILE B O 1
ATOM 2297 N N . THR B 1 110 ? 4.031 -13.086 -7.086 1 99 110 THR B N 1
ATOM 2298 C CA . THR B 1 110 ? 3.176 -13.055 -8.266 1 99 110 THR B CA 1
ATOM 2299 C C . THR B 1 110 ? 1.702 -13.047 -7.871 1 99 110 THR B C 1
ATOM 2301 O O . THR B 1 110 ? 1.366 -13.305 -6.711 1 99 110 THR B O 1
ATOM 2304 N N . GLY B 1 111 ? 0.891 -12.75 -8.859 1 98.94 111 GLY B N 1
ATOM 2305 C CA . GLY B 1 111 ? -0.527 -12.922 -8.586 1 98.94 111 GLY B CA 1
ATOM 2306 C C . GLY B 1 111 ? -1.351 -11.695 -8.938 1 98.94 111 GLY B C 1
ATOM 2307 O O . GLY B 1 111 ? -1.037 -10.977 -9.891 1 98.94 111 GLY B O 1
ATOM 2308 N N . MET B 1 112 ? -2.508 -11.617 -8.227 1 98.56 112 MET B N 1
ATOM 2309 C CA . MET B 1 112 ? -3.539 -10.625 -8.523 1 98.56 112 MET B CA 1
ATOM 2310 C C . MET B 1 112 ? -4.172 -10.102 -7.234 1 98.56 112 MET B C 1
ATOM 2312 O O . MET B 1 112 ? -4.273 -10.836 -6.246 1 98.56 112 MET B O 1
ATOM 2316 N N . MET B 1 113 ? -4.582 -8.914 -7.191 1 98.31 113 MET B N 1
ATOM 2317 C CA . MET B 1 113 ? -4.605 -7.73 -8.047 1 98.31 113 MET B CA 1
ATOM 2318 C C . MET B 1 113 ? -3.467 -6.777 -7.695 1 98.31 113 MET B C 1
ATOM 2320 O O . MET B 1 113 ? -3.375 -6.305 -6.562 1 98.31 113 MET B O 1
ATOM 2324 N N . THR B 1 114 ? -2.732 -6.195 -8.617 1 98.88 114 THR B N 1
ATOM 2325 C CA . THR B 1 114 ? -1.505 -5.445 -8.383 1 98.88 114 THR B CA 1
ATOM 2326 C C . THR B 1 114 ? -1.748 -4.301 -7.402 1 98.88 114 THR B C 1
ATOM 2328 O O . THR B 1 114 ? -1.003 -4.137 -6.438 1 98.88 114 THR B O 1
ATOM 2331 N N . HIS B 1 115 ? -2.887 -3.535 -7.551 1 98.88 115 HIS B N 1
ATOM 2332 C CA . HIS B 1 115 ? -3.107 -2.311 -6.789 1 98.88 115 HIS B CA 1
ATOM 2333 C C . HIS B 1 115 ? -3.674 -2.613 -5.406 1 98.88 115 HIS B C 1
ATOM 2335 O O . HIS B 1 115 ? -3.879 -1.703 -4.602 1 98.88 115 HIS B O 1
ATOM 2341 N N . MET B 1 116 ? -3.947 -3.875 -5.105 1 98.81 116 MET B N 1
ATOM 2342 C CA . MET B 1 116 ? -4.652 -4.23 -3.877 1 98.81 116 MET B CA 1
ATOM 2343 C C . MET B 1 116 ? -3.867 -5.27 -3.082 1 98.81 116 MET B C 1
ATOM 2345 O O . MET B 1 116 ? -3.178 -4.93 -2.119 1 98.81 116 MET B O 1
ATOM 2349 N N . CYS B 1 117 ? -4.027 -6.516 -3.381 1 98.94 117 CYS B N 1
ATOM 2350 C CA . CYS B 1 117 ? -3.432 -7.59 -2.59 1 98.94 117 CYS B CA 1
ATOM 2351 C C . CYS B 1 117 ? -1.935 -7.695 -2.854 1 98.94 117 CYS B C 1
ATOM 2353 O O . CYS B 1 117 ? -1.159 -8 -1.945 1 98.94 117 CYS B O 1
ATOM 2355 N N . ILE B 1 118 ? -1.483 -7.527 -4.102 1 98.94 118 ILE B N 1
ATOM 2356 C CA . ILE B 1 118 ? -0.059 -7.562 -4.41 1 98.94 118 ILE B CA 1
ATOM 2357 C C . ILE B 1 118 ? 0.651 -6.41 -3.705 1 98.94 118 ILE B C 1
ATOM 2359 O O . ILE B 1 118 ? 1.702 -6.602 -3.088 1 98.94 118 ILE B O 1
ATOM 2363 N N . ASP B 1 119 ? 0.074 -5.234 -3.834 1 98.94 119 ASP B N 1
ATOM 2364 C CA . ASP B 1 119 ? 0.64 -4.066 -3.162 1 98.94 119 ASP B CA 1
ATOM 2365 C C . ASP B 1 119 ? 0.761 -4.305 -1.659 1 98.94 119 ASP B C 1
ATOM 2367 O O . ASP B 1 119 ? 1.853 -4.207 -1.096 1 98.94 119 ASP B O 1
ATOM 2371 N N . SER B 1 120 ? -0.338 -4.695 -0.988 1 98.88 120 SER B N 1
ATOM 2372 C CA . SER B 1 120 ? -0.372 -4.91 0.455 1 98.88 120 SER B CA 1
ATOM 2373 C C . SER B 1 120 ? 0.607 -6 0.876 1 98.88 120 SER B C 1
ATOM 2375 O O . SER B 1 120 ? 1.358 -5.828 1.839 1 98.88 120 SER B O 1
ATOM 2377 N N . GLY B 1 121 ? 0.611 -7.051 0.146 1 98.81 121 GLY B N 1
ATOM 2378 C CA . GLY B 1 121 ? 1.465 -8.172 0.502 1 98.81 121 GLY B CA 1
ATOM 2379 C C . GLY B 1 121 ? 2.941 -7.887 0.309 1 98.81 121 GLY B C 1
ATOM 2380 O O . GLY B 1 121 ? 3.775 -8.336 1.097 1 98.81 121 GLY B O 1
ATOM 2381 N N . THR B 1 122 ? 3.266 -7.172 -0.75 1 98.94 122 THR B N 1
ATOM 2382 C CA . THR B 1 122 ? 4.66 -6.863 -1.053 1 98.94 122 THR B CA 1
ATOM 2383 C C . THR B 1 122 ? 5.246 -5.922 -0.006 1 98.94 122 THR B C 1
ATOM 2385 O O . THR B 1 122 ? 6.352 -6.141 0.487 1 98.94 122 THR B O 1
ATOM 2388 N N . ARG B 1 123 ? 4.523 -4.914 0.35 1 98.88 123 ARG B N 1
ATOM 2389 C CA . ARG B 1 123 ? 4.984 -4.004 1.396 1 98.88 123 ARG B CA 1
ATOM 2390 C C . ARG B 1 123 ? 5.176 -4.746 2.717 1 98.88 123 ARG B C 1
ATOM 2392 O O . ARG B 1 123 ? 6.188 -4.559 3.395 1 98.88 123 ARG B O 1
ATOM 2399 N N . ALA B 1 124 ? 4.23 -5.602 3.027 1 98.88 124 ALA B N 1
ATOM 2400 C CA . ALA B 1 124 ? 4.309 -6.367 4.27 1 98.88 124 ALA B CA 1
ATOM 2401 C C . ALA B 1 124 ? 5.523 -7.293 4.266 1 98.88 124 ALA B C 1
ATOM 2403 O O . ALA B 1 124 ? 6.219 -7.418 5.277 1 98.88 124 ALA B O 1
ATOM 2404 N N . ALA B 1 125 ? 5.734 -7.953 3.154 1 98.88 125 ALA B N 1
ATOM 2405 C CA . ALA B 1 125 ? 6.891 -8.836 3.045 1 98.88 125 ALA B CA 1
ATOM 2406 C C . ALA B 1 125 ? 8.188 -8.094 3.35 1 98.88 125 ALA B C 1
ATOM 2408 O O . ALA B 1 125 ? 9.023 -8.578 4.109 1 98.88 125 ALA B O 1
ATOM 2409 N N . LYS B 1 126 ? 8.336 -6.922 2.777 1 98.88 126 LYS B N 1
ATOM 2410 C CA . LYS B 1 126 ? 9.531 -6.113 3.012 1 98.88 126 LYS B CA 1
ATOM 2411 C C . LYS B 1 126 ? 9.656 -5.73 4.484 1 98.88 126 LYS B C 1
ATOM 2413 O O . LYS B 1 126 ? 10.734 -5.848 5.07 1 98.88 126 LYS B O 1
ATOM 2418 N N . GLU B 1 127 ? 8.578 -5.336 5.082 1 98.56 127 GLU B N 1
ATOM 2419 C CA . GLU B 1 127 ? 8.578 -4.844 6.457 1 98.56 127 GLU B CA 1
ATOM 2420 C C . GLU B 1 127 ? 8.828 -5.98 7.449 1 98.56 127 GLU B C 1
ATOM 2422 O O . GLU B 1 127 ? 9.297 -5.746 8.562 1 98.56 127 GLU B O 1
ATOM 2427 N N . LEU B 1 128 ? 8.523 -7.176 7.012 1 98.44 128 LEU B N 1
ATOM 2428 C CA . LEU B 1 128 ? 8.742 -8.344 7.859 1 98.44 128 LEU B CA 1
ATOM 2429 C C . LEU B 1 128 ? 10.164 -8.883 7.688 1 98.44 128 LEU B C 1
ATOM 2431 O O . LEU B 1 128 ? 10.547 -9.852 8.352 1 98.44 128 LEU B O 1
ATOM 2435 N N . GLY B 1 129 ? 10.898 -8.289 6.777 1 97.94 129 GLY B N 1
ATOM 2436 C CA . GLY B 1 129 ? 12.32 -8.594 6.676 1 97.94 129 GLY B CA 1
ATOM 2437 C C . GLY B 1 129 ? 12.648 -9.531 5.527 1 97.94 129 GLY B C 1
ATOM 2438 O O . GLY B 1 129 ? 13.797 -9.961 5.383 1 97.94 129 GLY B O 1
ATOM 2439 N N . TYR B 1 130 ? 11.688 -9.828 4.734 1 98.31 130 TYR B N 1
ATOM 2440 C CA . TYR B 1 130 ? 11.977 -10.648 3.559 1 98.31 130 TYR B CA 1
ATOM 2441 C C . TYR B 1 130 ? 12.586 -9.797 2.445 1 98.31 130 TYR B C 1
ATOM 2443 O O . TYR B 1 130 ? 12.609 -8.57 2.533 1 98.31 130 TYR B O 1
ATOM 2451 N N . GLN B 1 131 ? 13.195 -10.266 1.483 1 98 131 GLN B N 1
ATOM 2452 C CA . GLN B 1 131 ? 13.75 -9.633 0.293 1 98 131 GLN B CA 1
ATOM 2453 C C . GLN B 1 131 ? 12.875 -9.898 -0.93 1 98 131 GLN B C 1
ATOM 2455 O O . GLN B 1 131 ? 13.234 -10.711 -1.787 1 98 131 GLN B O 1
ATOM 2460 N N . PRO B 1 132 ? 11.812 -9.203 -1.058 1 98.88 132 PRO B N 1
ATOM 2461 C CA . PRO B 1 132 ? 10.828 -9.57 -2.084 1 98.88 132 PRO B CA 1
ATOM 2462 C C . PRO B 1 132 ? 11.312 -9.258 -3.498 1 98.88 132 PRO B C 1
ATOM 2464 O O . PRO B 1 132 ? 11.961 -8.234 -3.725 1 98.88 132 PRO B O 1
ATOM 2467 N N . ILE B 1 133 ? 11.109 -10.148 -4.387 1 98.88 133 ILE B N 1
ATOM 2468 C CA . ILE B 1 133 ? 11.172 -9.969 -5.836 1 98.88 133 ILE B CA 1
ATOM 2469 C C . ILE B 1 133 ? 9.766 -9.992 -6.418 1 98.88 133 ILE B C 1
ATOM 2471 O O . ILE B 1 133 ? 9.062 -11 -6.32 1 98.88 133 ILE B O 1
ATOM 2475 N N . LEU B 1 134 ? 9.367 -8.891 -6.969 1 98.94 134 LEU B N 1
ATOM 2476 C CA . LEU B 1 134 ? 8.039 -8.797 -7.578 1 98.94 134 LEU B CA 1
ATOM 2477 C C . LEU B 1 134 ? 8.125 -8.992 -9.086 1 98.94 134 LEU B C 1
ATOM 2479 O O . LEU B 1 134 ? 8.828 -8.258 -9.781 1 98.94 134 LEU B O 1
ATOM 2483 N N . ILE B 1 135 ? 7.426 -9.984 -9.547 1 98.94 135 ILE B N 1
ATOM 2484 C CA . ILE B 1 135 ? 7.473 -10.289 -10.977 1 98.94 135 ILE B CA 1
ATOM 2485 C C . ILE B 1 135 ? 6.379 -9.508 -11.703 1 98.94 135 ILE B C 1
ATOM 2487 O O . ILE B 1 135 ? 5.219 -9.922 -11.719 1 98.94 135 ILE B O 1
ATOM 2491 N N . ALA B 1 136 ? 6.809 -8.531 -12.375 1 98.62 136 ALA B N 1
ATOM 2492 C CA . ALA B 1 136 ? 5.914 -7.512 -12.922 1 98.62 136 ALA B CA 1
ATOM 2493 C C . ALA B 1 136 ? 4.934 -8.117 -13.922 1 98.62 136 ALA B C 1
ATOM 2495 O O . ALA B 1 136 ? 3.734 -7.84 -13.867 1 98.62 136 ALA B O 1
ATOM 2496 N N . ASP B 1 137 ? 5.457 -8.945 -14.812 1 98.81 137 ASP B N 1
ATOM 2497 C CA . ASP B 1 137 ? 4.613 -9.461 -15.891 1 98.81 137 ASP B CA 1
ATOM 2498 C C . ASP B 1 137 ? 3.832 -10.688 -15.445 1 98.81 137 ASP B C 1
ATOM 2500 O O . ASP B 1 137 ? 3.166 -11.336 -16.25 1 98.81 137 ASP B O 1
ATOM 2504 N N . ALA B 1 138 ? 3.916 -11.062 -14.141 1 98.94 138 ALA B N 1
ATOM 2505 C CA . ALA B 1 138 ? 3.119 -12.125 -13.531 1 98.94 138 ALA B CA 1
ATOM 2506 C C . ALA B 1 138 ? 2.107 -11.547 -12.539 1 98.94 138 ALA B C 1
ATOM 2508 O O . ALA B 1 138 ? 1.75 -12.203 -11.555 1 98.94 138 ALA B O 1
ATOM 2509 N N . THR B 1 139 ? 1.738 -10.305 -12.734 1 98.94 139 THR B N 1
ATOM 2510 C CA . THR B 1 139 ? 0.686 -9.633 -11.977 1 98.94 139 THR B CA 1
ATOM 2511 C C . THR B 1 139 ? -0.319 -8.969 -12.914 1 98.94 139 THR B C 1
ATOM 2513 O O . THR B 1 139 ? -0.02 -8.742 -14.086 1 98.94 139 THR B O 1
ATOM 2516 N N . ALA B 1 140 ? -1.465 -8.75 -12.398 1 98.88 140 ALA B N 1
ATOM 2517 C CA . ALA B 1 140 ? -2.518 -8.109 -13.188 1 98.88 140 ALA B CA 1
ATOM 2518 C C . ALA B 1 140 ? -3.387 -7.211 -12.312 1 98.88 140 ALA B C 1
ATOM 2520 O O . ALA B 1 140 ? -3.473 -7.41 -11.102 1 98.88 140 ALA B O 1
ATOM 2521 N N . THR B 1 141 ? -3.957 -6.25 -12.938 1 98.81 141 THR B N 1
ATOM 2522 C CA . THR B 1 141 ? -4.852 -5.305 -12.281 1 98.81 141 THR B CA 1
ATOM 2523 C C . THR B 1 141 ? -6.004 -4.922 -13.203 1 98.81 141 THR B C 1
ATOM 2525 O O . THR B 1 141 ? -6.391 -5.703 -14.078 1 98.81 141 THR B O 1
ATOM 2528 N N . ARG B 1 142 ? -6.656 -3.82 -12.914 1 98.69 142 ARG B N 1
ATOM 2529 C CA . ARG B 1 142 ? -7.816 -3.391 -13.688 1 98.69 142 ARG B CA 1
ATOM 2530 C C . ARG B 1 142 ? -7.887 -1.869 -13.766 1 98.69 142 ARG B C 1
ATOM 2532 O O . ARG B 1 142 ? -7.137 -1.17 -13.078 1 98.69 142 ARG B O 1
ATOM 2539 N N . ASP B 1 143 ? -8.781 -1.405 -14.672 1 98.56 143 ASP B N 1
ATOM 2540 C CA . ASP B 1 143 ? -9.086 0.02 -14.656 1 98.56 143 ASP B CA 1
ATOM 2541 C C . ASP B 1 143 ? -9.648 0.446 -13.305 1 98.56 143 ASP B C 1
ATOM 2543 O O . ASP B 1 143 ? -10.391 -0.303 -12.672 1 98.56 143 ASP B O 1
ATOM 2547 N N . LEU B 1 144 ? -9.25 1.592 -12.898 1 98.31 144 LEU B N 1
ATOM 2548 C CA . LEU B 1 144 ? -9.836 2.188 -11.703 1 98.31 144 LEU B CA 1
ATOM 2549 C C . LEU B 1 144 ? -10.57 3.479 -12.047 1 98.31 144 LEU B C 1
ATOM 2551 O O . LEU B 1 144 ? -10.195 4.18 -12.992 1 98.31 144 LEU B O 1
ATOM 2555 N N . SER B 1 145 ? -11.57 3.658 -11.273 1 94.31 145 SER B N 1
ATOM 2556 C CA . SER B 1 145 ? -12.375 4.855 -11.508 1 94.31 145 SER B CA 1
ATOM 2557 C C . SER B 1 145 ? -12.719 5.555 -10.195 1 94.31 145 SER B C 1
ATOM 2559 O O . SER B 1 145 ? -12.992 4.898 -9.195 1 94.31 145 SER B O 1
ATOM 2561 N N . HIS B 1 146 ? -12.617 6.832 -10.25 1 89.5 146 HIS B N 1
ATOM 2562 C CA . HIS B 1 146 ? -13.023 7.68 -9.141 1 89.5 146 HIS B CA 1
ATOM 2563 C C . HIS B 1 146 ? -13.664 8.969 -9.641 1 89.5 146 HIS B C 1
ATOM 2565 O O . HIS B 1 146 ? -13.031 9.742 -10.359 1 89.5 146 HIS B O 1
ATOM 2571 N N . ASP B 1 147 ? -14.898 9.258 -9.195 1 86.81 147 ASP B N 1
ATOM 2572 C CA . ASP B 1 147 ? -15.617 10.484 -9.523 1 86.81 147 ASP B CA 1
ATOM 2573 C C . ASP B 1 147 ? -15.562 10.758 -11.031 1 86.81 147 ASP B C 1
ATOM 2575 O O . ASP B 1 147 ? -15.234 11.867 -11.453 1 86.81 147 ASP B O 1
ATOM 2579 N N . GLY B 1 148 ? -15.719 9.82 -11.812 1 89.88 148 GLY B N 1
ATOM 2580 C CA . GLY B 1 148 ? -15.836 9.969 -13.258 1 89.88 148 GLY B CA 1
ATOM 2581 C C . GLY B 1 148 ? -14.5 9.859 -13.977 1 89.88 148 GLY B C 1
ATOM 2582 O O . GLY B 1 148 ? -14.461 9.789 -15.203 1 89.88 148 GLY B O 1
ATOM 2583 N N . LYS B 1 149 ? -13.453 9.938 -13.297 1 94.25 149 LYS B N 1
ATOM 2584 C CA . LYS B 1 149 ? -12.133 9.797 -13.914 1 94.25 149 LYS B CA 1
ATOM 2585 C C . LYS B 1 149 ? -11.703 8.336 -13.953 1 94.25 149 LYS B C 1
ATOM 2587 O O . LYS B 1 149 ? -11.75 7.637 -12.945 1 94.25 149 LYS B O 1
ATOM 2592 N N . ILE B 1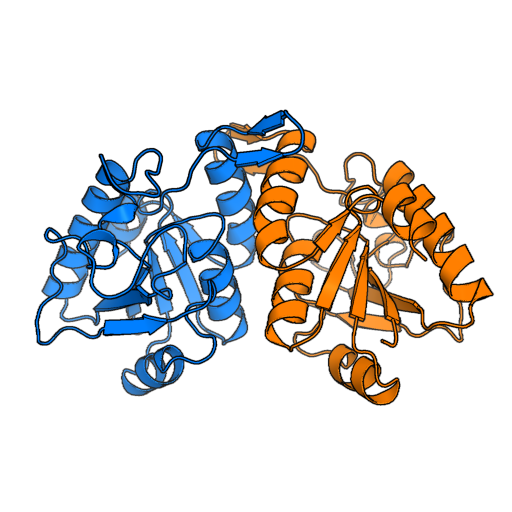 150 ? -11.344 7.848 -15.156 1 97.31 150 ILE B N 1
ATOM 2593 C CA . ILE B 1 150 ? -10.906 6.473 -15.328 1 97.31 150 ILE B CA 1
ATOM 2594 C C . ILE B 1 150 ? -9.391 6.438 -15.523 1 97.31 150 ILE B C 1
ATOM 2596 O O . ILE B 1 150 ? -8.836 7.215 -16.312 1 97.31 150 ILE B O 1
ATOM 2600 N N . VAL B 1 151 ? -8.75 5.719 -14.773 1 98.44 151 VAL B N 1
ATOM 2601 C CA . VAL B 1 151 ? -7.348 5.383 -14.992 1 98.44 151 VAL B CA 1
ATOM 2602 C C . VAL B 1 151 ? -7.238 3.971 -15.57 1 98.44 151 VAL B C 1
ATOM 2604 O O . VAL B 1 151 ? -7.656 3 -14.93 1 98.44 151 VAL B O 1
ATOM 2607 N N . LYS B 1 152 ? -6.676 3.809 -16.734 1 98.19 152 LYS B N 1
ATOM 2608 C CA . LYS B 1 152 ? -6.594 2.525 -17.422 1 98.19 152 LYS B CA 1
ATOM 2609 C C . LYS B 1 152 ? -5.688 1.554 -16.672 1 98.19 152 LYS B C 1
ATOM 2611 O O . LYS B 1 152 ? -4.711 1.969 -16.047 1 98.19 152 LYS B O 1
ATOM 2616 N N . ALA B 1 153 ? -5.965 0.322 -16.828 1 98.69 153 ALA B N 1
ATOM 2617 C CA . ALA B 1 153 ? -5.242 -0.751 -16.156 1 98.69 153 ALA B CA 1
ATOM 2618 C C . ALA B 1 153 ? -3.74 -0.635 -16.391 1 98.69 153 ALA B C 1
ATOM 2620 O O . ALA B 1 153 ? -2.941 -0.894 -15.484 1 98.69 153 ALA B O 1
ATOM 2621 N N . GLU B 1 154 ? -3.373 -0.284 -17.578 1 97.5 154 GLU B N 1
ATOM 2622 C CA . GLU B 1 154 ? -1.953 -0.163 -17.906 1 97.5 154 GLU B CA 1
ATOM 2623 C C . GLU B 1 154 ? -1.28 0.898 -17.031 1 97.5 154 GLU B C 1
ATOM 2625 O O . GLU B 1 154 ? -0.158 0.701 -16.562 1 97.5 154 GLU B O 1
ATOM 2630 N N . ASP B 1 155 ? -1.938 2.053 -16.844 1 98.31 155 ASP B N 1
ATOM 2631 C CA . ASP B 1 155 ? -1.402 3.123 -16 1 98.31 155 ASP B CA 1
ATOM 2632 C C . ASP B 1 155 ? -1.422 2.727 -14.531 1 98.31 155 ASP B C 1
ATOM 2634 O O . ASP B 1 155 ? -0.487 3.033 -13.789 1 98.31 155 ASP B O 1
ATOM 2638 N N . VAL B 1 156 ? -2.52 2.047 -14.117 1 98.75 156 VAL B N 1
ATOM 2639 C CA . VAL B 1 156 ? -2.586 1.527 -12.758 1 98.75 156 VAL B CA 1
ATOM 2640 C C . VAL B 1 156 ? -1.408 0.588 -12.5 1 98.75 156 VAL B C 1
ATOM 2642 O O . VAL B 1 156 ? -0.705 0.723 -11.5 1 98.75 156 VAL B O 1
ATOM 2645 N N . GLN B 1 157 ? -1.178 -0.309 -13.453 1 98.5 157 GLN B N 1
ATOM 2646 C CA . GLN B 1 157 ? -0.086 -1.273 -13.367 1 98.5 157 GLN B CA 1
ATOM 2647 C C . GLN B 1 157 ? 1.261 -0.568 -13.242 1 98.5 157 GLN B C 1
ATOM 2649 O O . GLN B 1 157 ? 2.047 -0.877 -12.336 1 98.5 157 GLN B O 1
ATOM 2654 N N . THR B 1 158 ? 1.487 0.381 -14.078 1 98.38 158 THR B N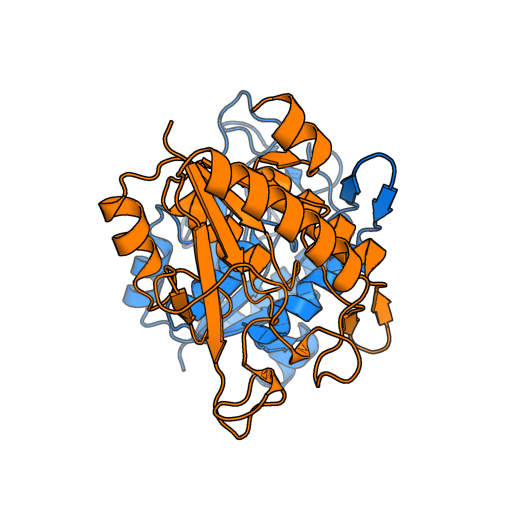 1
ATOM 2655 C CA . THR B 1 158 ? 2.758 1.1 -14.086 1 98.38 158 THR B CA 1
ATOM 2656 C C . THR B 1 158 ? 2.953 1.871 -12.789 1 98.38 158 THR B C 1
ATOM 2658 O O . THR B 1 158 ? 4.035 1.834 -12.195 1 98.38 158 THR B O 1
ATOM 2661 N N . ALA B 1 159 ? 1.952 2.553 -12.312 1 98.69 159 ALA B N 1
ATOM 2662 C CA . ALA B 1 159 ? 2.047 3.373 -11.109 1 98.69 159 ALA B CA 1
ATOM 2663 C C . ALA B 1 159 ? 2.367 2.516 -9.883 1 98.69 159 ALA B C 1
ATOM 2665 O O . ALA B 1 159 ? 3.283 2.832 -9.125 1 98.69 159 ALA B O 1
ATOM 2666 N N . PHE B 1 160 ? 1.667 1.432 -9.758 1 98.81 160 PHE B N 1
ATOM 2667 C CA . PHE B 1 160 ? 1.848 0.607 -8.562 1 98.81 160 PHE B CA 1
ATOM 2668 C C . PHE B 1 160 ? 3.17 -0.15 -8.625 1 98.81 160 PHE B C 1
ATOM 2670 O O . PHE B 1 160 ? 3.867 -0.274 -7.617 1 98.81 160 PHE B O 1
ATOM 2677 N N . LEU B 1 161 ? 3.541 -0.654 -9.766 1 98.69 161 LEU B N 1
ATOM 2678 C CA . LEU B 1 161 ? 4.824 -1.337 -9.883 1 98.69 161 LEU B CA 1
ATOM 2679 C C . LEU B 1 161 ? 5.98 -0.375 -9.617 1 98.69 161 LEU B C 1
ATOM 2681 O O . LEU B 1 161 ? 6.973 -0.749 -8.992 1 98.69 161 LEU B O 1
ATOM 2685 N N . THR B 1 162 ? 5.844 0.835 -10.117 1 98.56 162 THR B N 1
ATOM 2686 C CA . THR B 1 162 ? 6.879 1.833 -9.859 1 98.56 162 THR B CA 1
ATOM 2687 C C . THR B 1 162 ? 6.992 2.121 -8.367 1 98.56 162 THR B C 1
ATOM 2689 O O . THR B 1 162 ? 8.094 2.15 -7.82 1 98.56 162 THR B O 1
ATOM 2692 N N . ALA B 1 163 ? 5.871 2.316 -7.668 1 98.62 163 ALA B N 1
ATOM 2693 C CA . ALA B 1 163 ? 5.887 2.553 -6.227 1 98.62 163 ALA B CA 1
ATOM 2694 C C . ALA B 1 163 ? 6.512 1.374 -5.488 1 98.62 163 ALA B C 1
ATOM 2696 O O . ALA B 1 163 ? 7.312 1.564 -4.57 1 98.62 163 ALA B O 1
ATOM 2697 N N . LEU B 1 164 ? 6.195 0.175 -5.934 1 98.75 164 LEU B N 1
ATOM 2698 C CA . LEU B 1 164 ? 6.613 -1.041 -5.242 1 98.75 164 LEU B CA 1
ATOM 2699 C C . LEU B 1 164 ? 8.102 -1.302 -5.453 1 98.75 164 LEU B C 1
ATOM 2701 O O . LEU B 1 164 ? 8.703 -2.113 -4.742 1 98.75 164 LEU B O 1
ATOM 2705 N N . SER B 1 165 ? 8.703 -0.616 -6.402 1 98.31 165 SER B N 1
ATOM 2706 C CA . SER B 1 165 ? 10.141 -0.765 -6.609 1 98.31 165 SER B CA 1
ATOM 2707 C C . SER B 1 165 ? 10.93 -0.266 -5.402 1 98.31 165 SER B C 1
ATOM 2709 O O . SER B 1 165 ? 12.109 -0.598 -5.242 1 98.31 165 SER B O 1
ATOM 2711 N N . THR B 1 166 ? 10.281 0.537 -4.512 1 97.69 166 THR B N 1
ATOM 2712 C CA . THR B 1 166 ? 10.891 0.987 -3.264 1 97.69 166 THR B CA 1
ATOM 2713 C C . THR B 1 166 ? 10.945 -0.148 -2.246 1 97.69 166 THR B C 1
ATOM 2715 O O . THR B 1 166 ? 11.766 -0.125 -1.323 1 97.69 166 THR B O 1
ATOM 2718 N N . PHE B 1 167 ? 10.156 -1.199 -2.436 1 98.56 167 PHE B N 1
ATOM 2719 C CA . PHE B 1 167 ? 9.992 -2.242 -1.43 1 98.56 167 PHE B CA 1
ATOM 2720 C C . PHE B 1 167 ? 10.523 -3.574 -1.937 1 98.56 167 PHE B C 1
ATOM 2722 O O . PHE B 1 167 ? 10.797 -4.484 -1.146 1 98.56 167 PHE B O 1
ATOM 2729 N N . ALA B 1 168 ? 10.617 -3.697 -3.26 1 98.81 168 ALA B N 1
ATOM 2730 C CA . ALA B 1 168 ? 10.953 -4.98 -3.873 1 98.81 168 ALA B CA 1
ATOM 2731 C C . ALA B 1 168 ? 11.828 -4.785 -5.109 1 98.81 168 ALA B C 1
ATOM 2733 O O . ALA B 1 168 ? 11.844 -3.705 -5.703 1 98.81 168 ALA B O 1
ATOM 2734 N N . ASN B 1 169 ? 12.602 -5.781 -5.402 1 98.62 169 ASN B N 1
ATOM 2735 C CA . ASN B 1 169 ? 13.18 -5.848 -6.742 1 98.62 169 ASN B CA 1
ATOM 2736 C C . ASN B 1 169 ? 12.141 -6.23 -7.785 1 98.62 169 ASN B C 1
ATOM 2738 O O . ASN B 1 169 ? 11.727 -7.391 -7.859 1 98.62 169 ASN B O 1
ATOM 2742 N N . VAL B 1 170 ? 11.719 -5.281 -8.555 1 98.62 170 VAL B N 1
ATOM 2743 C CA . VAL B 1 170 ? 10.703 -5.52 -9.57 1 98.62 170 VAL B CA 1
ATOM 2744 C C . VAL B 1 170 ? 11.367 -5.934 -10.883 1 98.62 170 VAL B C 1
ATOM 2746 O O . VAL B 1 170 ? 12.234 -5.219 -11.398 1 98.62 170 VAL B O 1
ATOM 2749 N N . GLN B 1 171 ? 10.969 -7.043 -11.352 1 98.38 171 GLN B N 1
ATOM 2750 C CA . GLN B 1 171 ? 11.547 -7.539 -12.594 1 98.38 171 GLN B CA 1
ATOM 2751 C C . GLN B 1 171 ? 10.555 -8.422 -13.352 1 98.38 171 GLN B C 1
ATOM 2753 O O . GLN B 1 171 ? 9.492 -8.766 -12.82 1 98.38 171 GLN B O 1
ATOM 2758 N N . ASN B 1 172 ? 10.891 -8.758 -14.594 1 98.38 172 ASN B N 1
ATOM 2759 C CA . ASN B 1 172 ? 10.039 -9.625 -15.398 1 98.38 172 ASN B CA 1
ATOM 2760 C C . ASN B 1 172 ? 10.469 -11.086 -15.281 1 98.38 172 ASN B C 1
ATOM 2762 O O . ASN B 1 172 ? 11.57 -11.383 -14.82 1 98.38 172 ASN B O 1
ATOM 2766 N N . THR B 1 173 ? 9.57 -11.969 -15.703 1 98.81 173 THR B N 1
ATOM 2767 C CA . THR B 1 173 ? 9.781 -13.406 -15.633 1 98.81 173 THR B CA 1
ATOM 2768 C C . THR B 1 173 ? 11.094 -13.797 -16.312 1 98.81 173 THR B C 1
ATOM 2770 O O . THR B 1 173 ? 11.891 -14.555 -15.758 1 98.81 173 THR B O 1
ATOM 2773 N N . ALA B 1 174 ? 11.336 -13.234 -17.453 1 98.5 174 ALA B N 1
ATOM 2774 C CA . ALA B 1 174 ? 12.523 -13.594 -18.234 1 98.5 174 ALA B CA 1
ATOM 2775 C C . ALA B 1 174 ? 13.797 -13.219 -17.484 1 98.5 174 ALA B C 1
ATOM 2777 O O . ALA B 1 174 ? 14.758 -14 -17.453 1 98.5 174 ALA B O 1
ATOM 2778 N N . ASP B 1 175 ? 13.812 -12.039 -16.891 1 98.25 175 ASP B N 1
ATOM 2779 C CA . ASP B 1 175 ? 14.977 -11.578 -16.141 1 98.25 175 ASP B CA 1
ATOM 2780 C C . ASP B 1 175 ? 15.211 -12.453 -14.906 1 98.25 175 ASP B C 1
ATOM 2782 O O . ASP B 1 175 ? 16.359 -12.781 -14.586 1 98.25 175 ASP B O 1
ATOM 2786 N N . PHE B 1 176 ? 14.195 -12.836 -14.266 1 98.56 176 PHE B N 1
ATOM 2787 C CA . PHE B 1 176 ? 14.305 -13.672 -13.078 1 98.56 176 PHE B CA 1
ATOM 2788 C C . PHE B 1 176 ? 14.875 -15.039 -13.438 1 98.56 176 PHE B C 1
ATOM 2790 O O . PHE B 1 176 ? 15.805 -15.516 -12.781 1 98.56 176 PHE B O 1
ATOM 2797 N N . LEU B 1 177 ? 14.305 -15.609 -14.484 1 98.12 177 LEU B N 1
ATOM 2798 C CA . LEU B 1 177 ? 14.695 -16.969 -14.867 1 98.12 177 LEU B CA 1
ATOM 2799 C C . LEU B 1 177 ? 16.109 -16.984 -15.445 1 98.12 177 LEU B C 1
ATOM 2801 O O . LEU B 1 177 ? 16.812 -17.984 -15.352 1 98.12 177 LEU B O 1
ATOM 2805 N N . ALA B 1 178 ? 16.547 -15.859 -16 1 96.75 178 ALA B N 1
ATOM 2806 C CA . ALA B 1 178 ? 17.891 -15.773 -16.578 1 96.75 178 ALA B CA 1
ATOM 2807 C C . ALA B 1 178 ? 18.953 -15.734 -15.477 1 96.75 178 ALA B C 1
ATOM 2809 O O . ALA B 1 178 ? 20.094 -16.156 -15.688 1 96.75 178 ALA B O 1
ATOM 2810 N N . LYS B 1 179 ? 18.703 -15.266 -14.32 1 89.38 179 LYS B N 1
ATOM 2811 C CA . LYS B 1 179 ? 19.641 -15.102 -13.211 1 89.38 179 LYS B CA 1
ATOM 2812 C C . LYS B 1 179 ? 19.578 -16.297 -12.266 1 89.38 179 LYS B C 1
ATOM 2814 O O . LYS B 1 179 ? 20.391 -16.422 -11.352 1 89.38 179 LYS B O 1
ATOM 2819 N N . SER B 1 180 ? 18.562 -17.109 -12.492 1 81.62 180 SER B N 1
ATOM 2820 C CA . SER B 1 180 ? 18.344 -18.203 -11.555 1 81.62 180 SER B CA 1
ATOM 2821 C C . SER B 1 180 ? 18.969 -19.5 -12.047 1 81.62 180 SER B C 1
ATOM 2823 O O . SER B 1 180 ? 19.141 -19.703 -13.258 1 81.62 180 SER B O 1
#

Secondary structure (DSSP, 8-state):
--EEEEEE--BGGGSTTSTT--BSHHHHHHHHHHHHHHHHHTT--EEEEEE-B-TTSSSSBTTSGGGSBPTTSS--TTSEEEEESSSSTTTTSSHHHHHHHTT--EEEEEEE-IIIIIHHHHHHHHHTT---EEEEEEEEB--EEETTEEE-HHHHHHHHHHHHTTTSEEE-HHHHHHH-/--EEEEEE--BGGGSTTSTT--BSHHHHHHHHHHHHHHHHHTT--EEEEEE-B-TTSSSSBTTSGGGSBPTTSS--TTSEEEEESSSSTTTTSSHHHHHHHTT--EEEEEEE-IIIIIHHHHHHHHHTT---EEEEEEEEB--EEETTEEE-HHHHHHHHHHHHTTTSEEE-HHHHHHH-

InterPro domains:
  IPR000868 Isochorismatase-like domain [PF00857] (4-173)
  IPR036380 Isochorismatase-like superfamily [G3DSA:3.40.50.850] (1-180)
  IPR036380 Isochorismatase-like superfamily [SSF52499] (2-178)
  IPR050272 Isochorismatase-like hydrolase [PTHR43540] (2-179)

Nearest PDB structures (foldseek):
  3oqp-assembly1_B  TM=9.404E-01  e=7.957E-17  Paraburkholderia xenovorans LB400
  3mcw-assembly1_B  TM=9.159E-01  e=5.395E-16  Chromobacterium violaceum ATCC 12472
  5ha8-assembly1_A-2  TM=8.941E-01  e=4.483E-16  Microbacterium hydrocarbonoxydans
  5hwg-assembly1_A  TM=9.028E-01  e=1.854E-15  Microbacterium hydrocarbonoxydans
  3hb7-assembly4_H  TM=9.334E-01  e=5.634E-15  Alkaliphilus metalliredigens QYMF

Organism: Acinetobacter pittii (strain PHEA-2) (NCBI:txid871585)

Solvent-accessible surface area (backbone atoms only — not comparable to full-atom values): 18479 Å² total; per-residue (Å²): 132,42,55,30,40,35,40,30,40,56,25,35,16,36,32,92,96,27,72,52,57,42,54,55,40,66,58,11,47,54,44,44,49,52,50,49,52,54,32,56,75,67,71,37,55,56,38,37,36,40,50,49,34,58,72,88,45,82,48,27,21,57,96,45,73,34,32,36,65,39,83,83,50,88,76,57,94,82,48,50,69,43,64,30,75,53,54,33,56,58,55,88,39,62,45,62,59,52,37,56,74,70,56,47,45,29,38,39,39,36,28,34,36,40,70,46,26,43,46,40,28,46,50,49,40,30,76,73,66,36,53,33,31,34,30,58,56,20,33,22,30,43,65,40,65,52,97,88,45,73,36,50,29,69,52,43,48,48,43,44,53,47,48,42,46,80,48,22,54,67,40,40,62,68,61,53,59,70,76,98,131,41,54,32,41,35,39,30,39,53,25,36,16,36,32,92,94,27,72,51,56,43,53,55,40,67,57,12,47,54,43,43,50,53,51,49,52,53,32,56,75,67,72,39,55,57,38,37,35,39,51,50,33,58,72,86,45,82,49,27,21,56,96,43,72,35,32,36,67,39,83,83,50,88,73,56,93,85,50,48,70,42,64,29,76,55,53,32,55,59,57,89,40,62,47,62,59,51,36,54,74,68,55,47,44,30,39,38,39,35,28,34,34,39,71,46,26,43,44,41,30,46,50,48,40,30,75,73,66,35,53,31,31,34,30,58,56,20,33,22,29,41,66,39,67,51,96,87,45,73,35,51,30,69,51,43,47,49,42,46,52,46,48,44,46,80,46,23,55,66,40,41,62,66,61,53,60,69,76,98

Sequence (360 aa):
MKQALLVIDVQNDYFKNGKMELVGPDQALDKIKQLEQYFNEKNLPIIYVQHINPPQASFFQENTDGVLLHPELSAGSDSLIVTKHYPNSFLETNLNELLKTYQIEQLVITGMMTHMCIDSGTRAAKELGYQPILIADATATRDLSHDGKIVKAEDVQTAFLTALSTFANVQNTADFLAKSMKQALLVIDVQNDYFKNGKMELVGPDQALDKIKQLEQYFNEKNLPIIYVQHINPPQASFFQENTDGVLLHPELSAGSDSLIVTKHYPNSFLETNLNELLKTYQIEQLVITGMMTHMCIDSGTRAAKELGYQPILIADATATRDLSHDGKIVKAEDVQTAFLTALSTFANVQNTADFLAKS

Foldseek 3Di:
DAEEEEAEAQFQLCDPPHLNDFPCLVQLVVLVQVVQVVCVVVVGAYEYEFEDDDQVDSFNHPPDRRRDHDPPDPDDPPHHYWYDHALASPPPICVVVVCVVSPHAEYEYAYDDLLTNVLNNLQVCQVVRHAYEYALSNHTHAWDDDPHDIDGRVNSSVVSLVVSVVRYRYHHSVVVVVVD/DAEEEEAEAQFQLCDPPHLNDFPCLVQLVVLVQVVQVVCVVVVGAYEYEFEDDDQVDSFNHPPDRRRDHDPPDPDDPPHHYWYDHALASPPPICVVVVCVVSPHQEYEYAYDDLLTNVLNNLQVCQVVRHAYEYALSNHTHAWDDDPHDIDGRVNSSVVSLVVSVVRYRYHHSVVVVVVD

pLDDT: mean 97.9, std 2.38, range [81.62, 99.0]